Protein AF-0000000086343608 (afdb_homodimer)

Foldseek 3Di:
DPVPQDWDFWDKDKAWFDPCCCVPVQKTKIKIKTDFGDDQQKWKWKDFVRHTDDWATFGWDQDPVRGTMTMIMDMDGSVVLVVTAKMKMWIDDDPDDIDMDMDGVVVVPD/DPVPQDWDFWDKDKAWFDPCCCVPVQKTKIKIKTDFGDDQQKWKWKDFVRHTDDWATFGWDQDPVRGTMTMIMDMDGSVVLVVTAKMKMWIDDDPDDIDMDMDGVVVVPD

Sequence (220 aa):
LLLVNTITRPTLTVLPPSKDEVSSKGSATLVCLANKGAPSGWSLSWKVDGSSKSGEAGRGVLQKDGLYSWSSTLTLRATDWNTVTSVTCDATYSSQPAVTGTLRRSNCSELLLVNTITRPTLTVLPPSKDEVSSKGSATLVCLANKGAPSGWSLSWKVDGSSKSGEAGRGVLQKDGLYSWSSTLTLRATDWNTVTSVTCDATYSSQPAVTGTLRRSNCSE

Secondary structure (DSSP, 8-state):
-------BPPEEEEEPPPHHHHHHHSEEEEEEEEEEEBSTT-EEEEEETTEEE--PPPPPEE-TTS-EEEEEEEEEEHHHHTT--EEEEEEE-TTSPPEEEEEEGGGT--/-------BPPEEEEEPPPHHIIIIISEEEEEEEEEEEBSTT-EEEEEETTEEE--PPPPPEE-TTS-EEEEEEEEEEHHHHTT--EEEEEEE-TTSPPEEEEEEGGGT--

Structure (mmCIF, N/CA/C/O backbone):
data_AF-0000000086343608-model_v1
#
loop_
_entity.id
_entity.type
_entity.pdbx_description
1 polymer 'Ig-like domain-containing protein'
#
loop_
_atom_site.group_PDB
_atom_site.id
_atom_site.type_symbol
_atom_site.label_atom_id
_atom_site.label_alt_id
_atom_site.label_comp_id
_atom_site.label_asym_id
_atom_site.label_entity_id
_atom_site.label_seq_id
_atom_site.pdbx_PDB_ins_code
_atom_site.Cartn_x
_atom_site.Cartn_y
_atom_site.Cartn_z
_atom_site.occupancy
_atom_site.B_iso_or_equiv
_atom_site.auth_seq_id
_atom_site.auth_comp_id
_atom_site.auth_asym_id
_atom_site.auth_atom_id
_atom_site.pdbx_PDB_model_num
ATOM 1 N N . LEU A 1 1 ? -25.453 24.766 -9.852 1 33.91 1 LEU A N 1
ATOM 2 C CA . LEU A 1 1 ? -24.969 24.016 -8.703 1 33.91 1 LEU A CA 1
ATOM 3 C C . LEU A 1 1 ? -23.484 24.281 -8.469 1 33.91 1 LEU A C 1
ATOM 5 O O . LEU A 1 1 ? -22.656 24.016 -9.336 1 33.91 1 LEU A O 1
ATOM 9 N N . LEU A 1 2 ? -23.141 25.359 -7.941 1 38.25 2 LEU A N 1
ATOM 10 C CA . LEU A 1 2 ? -21.75 25.75 -7.676 1 38.25 2 LEU A CA 1
ATOM 11 C C . LEU A 1 2 ? -20.938 24.547 -7.191 1 38.25 2 LEU A C 1
ATOM 13 O O . LEU A 1 2 ? -21.297 23.922 -6.195 1 38.25 2 LEU A O 1
ATOM 17 N N . LEU A 1 3 ? -20.547 23.734 -7.961 1 44.78 3 LEU A N 1
ATOM 18 C CA . LEU A 1 3 ? -19.703 22.609 -7.57 1 44.78 3 LEU A CA 1
ATOM 19 C C . LEU A 1 3 ? -18.703 23.031 -6.5 1 44.78 3 LEU A C 1
ATOM 21 O O . LEU A 1 3 ? -17.766 23.781 -6.785 1 44.78 3 LEU A O 1
ATOM 25 N N . VAL A 1 4 ? -19.109 23.703 -5.445 1 52.91 4 VAL A N 1
ATOM 26 C CA . VAL A 1 4 ? -18.281 24.078 -4.297 1 52.91 4 VAL A CA 1
ATOM 27 C C . VAL A 1 4 ? -17.219 23 -4.07 1 52.91 4 VAL A C 1
ATOM 29 O O . VAL A 1 4 ? -17.531 21.844 -3.824 1 52.91 4 VAL A O 1
ATOM 32 N N . ASN A 1 5 ? -16.172 23.156 -4.77 1 63.19 5 ASN A N 1
ATOM 33 C CA . ASN A 1 5 ? -14.969 22.328 -4.625 1 63.19 5 ASN A CA 1
ATOM 34 C C . ASN A 1 5 ? -14.586 22.156 -3.16 1 63.19 5 ASN A C 1
ATOM 36 O O . ASN A 1 5 ? -13.969 23.031 -2.564 1 63.19 5 ASN A O 1
ATOM 40 N N . THR A 1 6 ? -15.367 21.562 -2.252 1 85.31 6 THR A N 1
ATOM 41 C CA . THR A 1 6 ? -15.062 21.297 -0.851 1 85.31 6 THR A CA 1
ATOM 42 C C . THR A 1 6 ? -13.734 20.547 -0.722 1 85.31 6 THR A C 1
ATOM 44 O O . THR A 1 6 ? -13.477 19.609 -1.476 1 85.31 6 THR A O 1
ATOM 47 N N . ILE A 1 7 ? -12.836 21.359 -0.086 1 91.44 7 ILE A N 1
ATOM 48 C CA . ILE A 1 7 ? -11.539 20.75 0.198 1 91.44 7 ILE A CA 1
ATOM 49 C C . ILE A 1 7 ? -11.664 19.797 1.38 1 91.44 7 ILE A C 1
ATOM 51 O O . ILE A 1 7 ? -12.164 20.172 2.441 1 91.44 7 ILE A O 1
ATOM 55 N N . THR A 1 8 ? -11.453 18.531 1.125 1 94.25 8 THR A N 1
ATOM 56 C CA . THR A 1 8 ? -11.367 17.516 2.17 1 94.25 8 THR A CA 1
ATOM 57 C C . THR A 1 8 ? -9.945 16.969 2.275 1 94.25 8 THR A C 1
ATOM 59 O O . THR A 1 8 ? -9.391 16.484 1.292 1 94.25 8 THR A O 1
ATOM 62 N N . ARG A 1 9 ? -9.367 17.156 3.48 1 95.94 9 ARG A N 1
ATOM 63 C CA . ARG A 1 9 ? -8.008 16.688 3.707 1 95.94 9 ARG A CA 1
ATOM 64 C C . ARG A 1 9 ? -7.965 15.156 3.773 1 95.94 9 ARG A C 1
ATOM 66 O O . ARG A 1 9 ? -8.734 14.539 4.516 1 95.94 9 ARG A O 1
ATOM 73 N N . PRO A 1 10 ? -7.039 14.562 3.09 1 95.06 10 PRO A N 1
ATOM 74 C CA . PRO A 1 10 ? -6.953 13.102 3.146 1 95.06 10 PRO A CA 1
ATOM 75 C C . PRO A 1 10 ? -6.352 12.594 4.453 1 95.06 10 PRO A C 1
ATOM 77 O O . PRO A 1 10 ? -5.746 13.367 5.199 1 95.06 10 PRO A O 1
ATOM 80 N N . THR A 1 11 ? -6.637 11.375 4.758 1 92.31 11 THR A N 1
ATOM 81 C CA . THR A 1 11 ? -5.969 10.672 5.844 1 92.31 11 THR A CA 1
ATOM 82 C C . THR A 1 11 ? -4.789 9.852 5.32 1 92.31 11 THR A C 1
ATOM 84 O O . THR A 1 11 ? -4.93 9.102 4.355 1 92.31 11 THR A O 1
ATOM 87 N N . LEU A 1 12 ? -3.648 10.102 6.012 1 94 12 LEU A N 1
ATOM 88 C CA . LEU A 1 12 ? -2.453 9.43 5.508 1 94 12 LEU A CA 1
ATOM 89 C C . LEU A 1 12 ? -2.104 8.227 6.371 1 94 12 LEU A C 1
ATOM 91 O O . LEU A 1 12 ? -2.236 8.273 7.598 1 94 12 LEU A O 1
ATOM 95 N N . THR A 1 13 ? -1.711 7.176 5.727 1 91 13 THR A N 1
ATOM 96 C CA . THR A 1 13 ? -1.171 5.977 6.359 1 91 13 THR A CA 1
ATOM 97 C C . THR A 1 13 ? 0.132 5.551 5.691 1 91 13 THR A C 1
ATOM 99 O O . THR A 1 13 ? 0.169 5.332 4.477 1 91 13 THR A O 1
ATOM 102 N N . VAL A 1 14 ? 1.167 5.469 6.449 1 93.75 14 VAL A N 1
ATOM 103 C CA . VAL A 1 14 ? 2.447 4.992 5.938 1 93.75 14 VAL A CA 1
ATOM 104 C C . VAL A 1 14 ? 2.691 3.559 6.406 1 93.75 14 VAL A C 1
ATOM 106 O O . VAL A 1 14 ? 2.697 3.283 7.605 1 93.75 14 VAL A O 1
ATOM 109 N N . LEU A 1 15 ? 2.842 2.721 5.48 1 92.62 15 LEU A N 1
ATOM 110 C CA . LEU A 1 15 ? 3.023 1.301 5.762 1 92.62 15 LEU A CA 1
ATOM 111 C C . LEU A 1 15 ? 4.492 0.906 5.645 1 92.62 15 LEU A C 1
ATOM 113 O O . LEU A 1 15 ? 5.188 1.354 4.73 1 92.62 15 LEU A O 1
ATOM 117 N N . PRO A 1 16 ? 4.945 0.096 6.52 1 92.75 16 PRO A N 1
ATOM 118 C CA . PRO A 1 16 ? 6.328 -0.38 6.488 1 92.75 16 PRO A CA 1
ATOM 119 C C . PRO A 1 16 ? 6.578 -1.396 5.375 1 92.75 16 PRO A C 1
ATOM 121 O O . PRO A 1 16 ? 5.629 -1.954 4.82 1 92.75 16 PRO A O 1
ATOM 124 N N . PRO A 1 17 ? 7.867 -1.552 5.012 1 91.69 17 PRO A N 1
ATOM 125 C CA . PRO A 1 17 ? 8.195 -2.574 4.016 1 91.69 17 PRO A CA 1
ATOM 126 C C . PRO A 1 17 ? 7.953 -3.992 4.523 1 91.69 17 PRO A C 1
ATOM 128 O O . PRO A 1 17 ? 7.816 -4.207 5.73 1 91.69 17 PRO A O 1
ATOM 131 N N . SER A 1 18 ? 7.844 -4.895 3.549 1 85.5 18 SER A N 1
ATOM 132 C CA . SER A 1 18 ? 7.73 -6.301 3.922 1 85.5 18 SER A CA 1
ATOM 133 C C . SER A 1 18 ? 9.062 -6.848 4.422 1 85.5 18 SER A C 1
ATOM 135 O O . SER A 1 18 ? 10.102 -6.648 3.787 1 85.5 18 SER A O 1
ATOM 137 N N . LYS A 1 19 ? 9.047 -7.527 5.492 1 84.19 19 LYS A N 1
ATOM 138 C CA . LYS A 1 19 ? 10.266 -8.109 6.039 1 84.19 19 LYS A CA 1
ATOM 139 C C . LYS A 1 19 ? 10.93 -9.039 5.031 1 84.19 19 LYS A C 1
ATOM 141 O O . LYS A 1 19 ? 12.156 -9.055 4.91 1 84.19 19 LYS A O 1
ATOM 146 N N . ASP A 1 20 ? 10.125 -9.781 4.363 1 84.19 20 ASP A N 1
ATOM 147 C CA . ASP A 1 20 ? 10.648 -10.695 3.346 1 84.19 20 ASP A CA 1
ATOM 148 C C . ASP A 1 20 ? 11.383 -9.93 2.25 1 84.19 20 ASP A C 1
ATOM 150 O O . ASP A 1 20 ? 12.453 -10.359 1.799 1 84.19 20 ASP A O 1
ATOM 154 N N . GLU A 1 21 ? 10.82 -8.891 1.807 1 86.62 21 GLU A N 1
ATOM 155 C CA . GLU A 1 21 ? 11.461 -8.078 0.779 1 86.62 21 GLU A CA 1
ATOM 156 C C . GLU A 1 21 ? 12.82 -7.562 1.249 1 86.62 21 GLU A C 1
ATOM 158 O O . GLU A 1 21 ? 13.812 -7.664 0.525 1 86.62 21 GLU A O 1
ATOM 163 N N . VAL A 1 22 ? 12.828 -7.109 2.465 1 88.88 22 VAL A N 1
ATOM 164 C CA . VAL A 1 22 ? 14.047 -6.508 3.002 1 88.88 22 VAL A CA 1
ATOM 165 C C . VAL A 1 22 ? 15.141 -7.57 3.125 1 88.88 22 VAL A C 1
ATOM 167 O O . VAL A 1 22 ? 16.297 -7.32 2.773 1 88.88 22 VAL A O 1
ATOM 170 N N . SER A 1 23 ? 14.758 -8.75 3.555 1 87.19 23 SER A N 1
ATOM 171 C CA . SER A 1 23 ? 15.727 -9.805 3.809 1 87.19 23 SER A CA 1
ATOM 172 C C . SER A 1 23 ? 16.141 -10.5 2.516 1 87.19 23 SER A C 1
ATOM 174 O O . SER A 1 23 ? 17.297 -10.891 2.354 1 87.19 23 SER A O 1
ATOM 176 N N . SER A 1 24 ? 15.203 -10.609 1.6 1 87.06 24 SER A N 1
ATOM 177 C CA . SER A 1 24 ? 15.477 -11.453 0.439 1 87.06 24 SER A CA 1
ATOM 178 C C . SER A 1 24 ? 15.914 -10.617 -0.759 1 87.06 24 SER A C 1
ATOM 180 O O . SER A 1 24 ? 16.719 -11.078 -1.58 1 87.06 24 SER A O 1
ATOM 182 N N . LYS A 1 25 ? 15.43 -9.477 -0.882 1 87.25 25 LYS A N 1
ATOM 183 C CA . LYS A 1 25 ? 15.695 -8.688 -2.082 1 87.25 25 LYS A CA 1
ATOM 184 C C . LYS A 1 25 ? 16.672 -7.551 -1.791 1 87.25 25 LYS A C 1
ATOM 186 O O . LYS A 1 25 ? 17.172 -6.902 -2.713 1 87.25 25 LYS A O 1
ATOM 191 N N . GLY A 1 26 ? 16.953 -7.25 -0.63 1 91.44 26 GLY A N 1
ATOM 192 C CA . GLY A 1 26 ? 17.875 -6.184 -0.273 1 91.44 26 GLY A CA 1
ATOM 193 C C . GLY A 1 26 ? 17.297 -4.797 -0.464 1 91.44 26 GLY A C 1
ATOM 194 O O . GLY A 1 26 ? 18.031 -3.818 -0.572 1 91.44 26 GLY A O 1
ATOM 195 N N . SER A 1 27 ? 15.984 -4.766 -0.682 1 92.88 27 SER A N 1
ATOM 196 C CA . SER A 1 27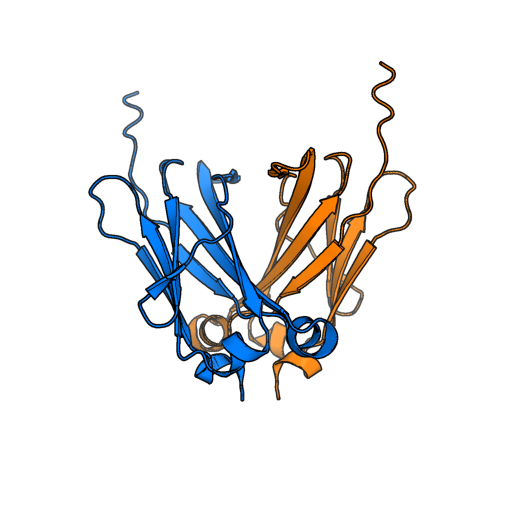 ? 15.289 -3.494 -0.832 1 92.88 27 SER A CA 1
ATOM 197 C C . SER A 1 27 ? 14.125 -3.383 0.147 1 92.88 27 SER A C 1
ATOM 199 O O . SER A 1 27 ? 13.672 -4.387 0.702 1 92.88 27 SER A O 1
ATOM 201 N N . ALA A 1 28 ? 13.805 -2.133 0.43 1 92.12 28 ALA A N 1
ATOM 202 C CA . ALA A 1 28 ? 12.688 -1.818 1.317 1 92.12 28 ALA A CA 1
ATOM 203 C C . ALA A 1 28 ? 11.703 -0.856 0.647 1 92.12 28 ALA A C 1
ATOM 205 O O . ALA A 1 28 ? 12.078 0.261 0.28 1 92.12 28 ALA A O 1
ATOM 206 N N . THR A 1 29 ? 10.492 -1.333 0.493 1 90.81 29 THR A N 1
ATOM 207 C CA . THR A 1 29 ? 9.477 -0.51 -0.154 1 90.81 29 THR A CA 1
ATOM 208 C C . THR A 1 29 ? 8.414 -0.072 0.851 1 90.81 29 THR A C 1
ATOM 210 O O . THR A 1 29 ? 7.742 -0.91 1.455 1 90.81 29 THR A O 1
ATOM 213 N N . LEU A 1 30 ? 8.32 1.209 1.029 1 93 30 LEU A N 1
ATOM 214 C CA . LEU A 1 30 ? 7.285 1.793 1.872 1 93 30 LEU A CA 1
ATOM 215 C C . LEU A 1 30 ? 6.121 2.307 1.027 1 93 30 LEU A C 1
ATOM 217 O O . LEU A 1 30 ? 6.309 2.67 -0.137 1 93 30 LEU A O 1
ATOM 221 N N . VAL A 1 31 ? 4.988 2.295 1.576 1 92 31 VAL A N 1
ATOM 222 C CA . VAL A 1 31 ? 3.811 2.77 0.854 1 92 31 VAL A CA 1
ATOM 223 C C . VAL A 1 31 ? 3.084 3.824 1.686 1 92 31 VAL A C 1
ATOM 225 O O . VAL A 1 31 ? 2.922 3.666 2.898 1 92 31 VAL A O 1
ATOM 228 N N . CYS A 1 32 ? 2.748 4.863 1.093 1 92.94 32 CYS A N 1
ATOM 229 C CA . CYS A 1 32 ? 1.888 5.887 1.676 1 92.94 32 CYS A CA 1
ATOM 230 C C . CYS A 1 32 ? 0.52 5.898 1.004 1 92.94 32 CYS A C 1
ATOM 232 O O . CYS A 1 32 ? 0.425 6.031 -0.218 1 92.94 32 CYS A O 1
ATOM 234 N N . LEU A 1 33 ? -0.469 5.672 1.797 1 90 33 LEU A N 1
ATOM 235 C CA . LEU A 1 33 ? -1.842 5.73 1.307 1 90 33 LEU A CA 1
ATOM 236 C C . LEU A 1 33 ? -2.533 7.008 1.78 1 90 33 LEU A C 1
ATOM 238 O O . LEU A 1 33 ? -2.59 7.277 2.982 1 90 33 LEU A O 1
ATOM 242 N N . ALA A 1 34 ? -2.949 7.844 0.853 1 91.88 34 ALA A N 1
ATOM 243 C CA . ALA A 1 34 ? -3.791 9 1.145 1 91.88 34 ALA A CA 1
ATOM 244 C C . ALA A 1 34 ? -5.242 8.734 0.758 1 91.88 34 ALA A C 1
ATOM 246 O O . ALA A 1 34 ? -5.551 8.523 -0.418 1 91.88 34 ALA A O 1
ATOM 247 N N . ASN A 1 35 ? -6.051 8.805 1.775 1 88.62 35 ASN A N 1
ATOM 248 C CA . ASN A 1 35 ? -7.422 8.367 1.529 1 88.62 35 ASN A CA 1
ATOM 249 C C . ASN A 1 35 ? -8.422 9.492 1.787 1 88.62 35 ASN A C 1
ATOM 251 O O . ASN A 1 35 ? -8.258 10.281 2.723 1 88.62 35 ASN A O 1
ATOM 255 N N . LYS A 1 36 ? -9.484 9.539 0.958 1 92 36 LYS A N 1
ATOM 256 C CA . LYS A 1 36 ? -10.68 10.344 1.143 1 92 36 LYS A CA 1
ATOM 257 C C . LYS A 1 36 ? -10.344 11.836 1.169 1 92 36 LYS A C 1
ATOM 259 O O . LYS A 1 36 ? -10.742 12.547 2.092 1 92 36 LYS A O 1
ATOM 264 N N . GLY A 1 37 ? -9.688 12.203 0.175 1 93.56 37 GLY A N 1
ATOM 265 C CA . GLY A 1 37 ? -9.398 13.617 -0.007 1 93.56 37 GLY A CA 1
ATOM 266 C C . GLY A 1 37 ? -10.094 14.211 -1.219 1 93.56 37 GLY A C 1
ATOM 267 O O . GLY A 1 37 ? -10.594 13.484 -2.076 1 93.56 37 GLY A O 1
ATOM 268 N N . ALA A 1 38 ? -10.18 15.523 -1.24 1 93.81 38 ALA A N 1
ATOM 269 C CA . ALA A 1 38 ? -10.711 16.281 -2.373 1 93.81 38 ALA A CA 1
ATOM 270 C C . ALA A 1 38 ? -10.141 17.688 -2.402 1 93.81 38 ALA A C 1
ATOM 272 O O . ALA A 1 38 ? -9.859 18.281 -1.353 1 93.81 38 ALA A O 1
ATOM 273 N N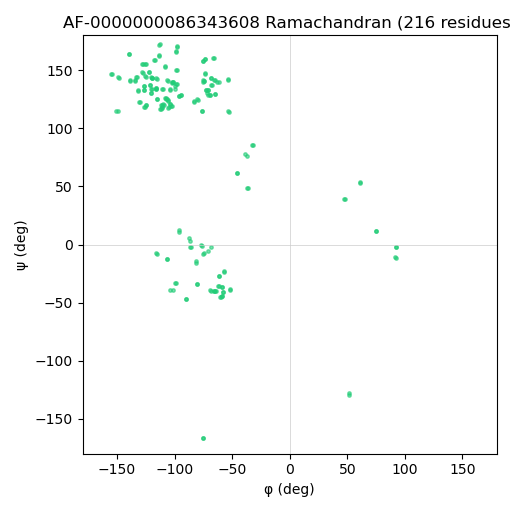 . PRO A 1 39 ? -9.938 18.266 -3.531 1 92.94 39 PRO A N 1
ATOM 274 C CA . PRO A 1 39 ? -10.117 17.656 -4.855 1 92.94 39 PRO A CA 1
ATOM 275 C C . PRO A 1 39 ? -9 16.688 -5.215 1 92.94 39 PRO A C 1
ATOM 277 O O . PRO A 1 39 ? -8.25 16.25 -4.336 1 92.94 39 PRO A O 1
ATOM 280 N N . SER A 1 40 ? -8.883 16.25 -6.523 1 91.12 40 SER A N 1
ATOM 281 C CA . SER A 1 40 ? -7.93 15.227 -6.961 1 91.12 40 SER A CA 1
ATOM 282 C C . SER A 1 40 ? -6.52 15.805 -7.055 1 91.12 40 SER A C 1
ATOM 284 O O . SER A 1 40 ? -5.555 15.062 -7.258 1 91.12 40 SER A O 1
ATOM 286 N N . GLY A 1 41 ? -6.367 17.031 -6.781 1 91.12 41 GLY A N 1
ATOM 287 C CA . GLY A 1 41 ? -5.102 17.688 -7.055 1 91.12 41 GLY A CA 1
ATOM 288 C C . GLY A 1 41 ? -4.102 17.562 -5.922 1 91.12 41 GLY A C 1
ATOM 289 O O . GLY A 1 41 ? -3.033 18.172 -5.953 1 91.12 41 GLY A O 1
ATOM 290 N N . TRP A 1 42 ? -4.414 16.797 -4.867 1 92.06 42 TRP A N 1
ATOM 291 C CA . TRP A 1 42 ? -3.447 16.562 -3.803 1 92.06 42 TRP A CA 1
ATOM 292 C C . TRP A 1 42 ? -2.229 15.812 -4.332 1 92.06 42 TRP A C 1
ATOM 294 O O . TRP A 1 42 ? -2.361 14.891 -5.141 1 92.06 42 TRP A O 1
ATOM 304 N N . SER A 1 43 ? -1.038 16.234 -3.84 1 92.19 43 SER A N 1
ATOM 305 C CA . SER A 1 43 ? 0.214 15.602 -4.238 1 92.19 43 SER A CA 1
ATOM 306 C C . SER A 1 43 ? 0.941 15.008 -3.035 1 92.19 43 SER A C 1
ATOM 308 O O . SER A 1 43 ? 0.974 15.617 -1.963 1 92.19 43 SER A O 1
ATOM 310 N N . LEU A 1 44 ? 1.564 13.875 -3.281 1 94.06 44 LEU A N 1
ATOM 311 C CA . LEU A 1 44 ? 2.293 13.211 -2.207 1 94.06 44 LEU A CA 1
ATOM 312 C C . LEU A 1 44 ? 3.799 13.367 -2.391 1 94.06 44 LEU A C 1
ATOM 314 O O . LEU A 1 44 ? 4.293 13.359 -3.52 1 94.06 44 LEU A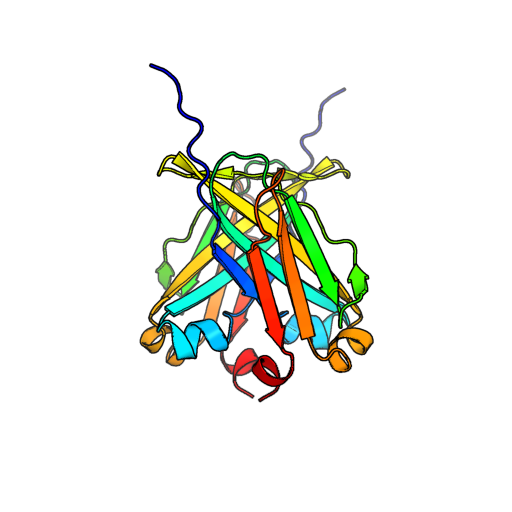 O 1
ATOM 318 N N . SER A 1 45 ? 4.461 13.57 -1.259 1 94.31 45 SER A N 1
ATOM 319 C CA . SER A 1 45 ? 5.922 13.633 -1.231 1 94.31 45 SER A CA 1
ATOM 320 C C . SER A 1 45 ? 6.48 12.914 -0.004 1 94.31 45 SER A C 1
ATOM 322 O O . SER A 1 45 ? 5.75 12.664 0.959 1 94.31 45 SER A O 1
ATOM 324 N N . TRP A 1 46 ? 7.785 12.648 -0.108 1 96.38 46 TRP A N 1
ATOM 325 C CA . TRP A 1 46 ? 8.406 11.852 0.949 1 96.38 46 TRP A CA 1
ATOM 326 C C . TRP A 1 46 ? 9.555 12.617 1.601 1 96.38 46 TRP A C 1
ATOM 328 O O . TRP A 1 46 ? 10.234 13.406 0.942 1 96.38 46 TRP A O 1
ATOM 338 N N . LYS A 1 47 ? 9.734 12.336 2.896 1 96.81 47 LYS A N 1
ATOM 339 C CA . LYS A 1 47 ? 10.922 12.758 3.639 1 96.81 47 LYS A CA 1
ATOM 340 C C . LYS A 1 47 ? 11.508 11.602 4.445 1 96.81 47 LYS A C 1
ATOM 342 O O . LYS A 1 47 ? 10.773 10.883 5.125 1 96.81 47 LYS A O 1
ATOM 347 N N . VAL A 1 48 ? 12.797 11.477 4.309 1 97.06 48 VAL A N 1
ATOM 348 C CA . VAL A 1 48 ? 13.539 10.5 5.098 1 97.06 48 VAL A CA 1
ATOM 349 C C . VAL A 1 48 ? 14.469 11.219 6.078 1 97.06 48 VAL A C 1
ATOM 351 O O . VAL A 1 48 ? 15.391 11.922 5.664 1 97.06 48 VAL A O 1
ATOM 354 N N . ASP A 1 49 ? 14.164 10.977 7.312 1 96.94 49 ASP A N 1
ATOM 355 C CA . ASP A 1 49 ? 14.898 11.695 8.352 1 96.94 49 ASP A CA 1
ATOM 356 C C . ASP A 1 49 ? 14.969 13.188 8.039 1 96.94 49 ASP A C 1
ATOM 358 O O . ASP A 1 49 ? 16.031 13.797 8.148 1 96.94 49 ASP A O 1
ATOM 362 N N . GLY A 1 50 ? 13.938 13.656 7.562 1 94.38 50 GLY A N 1
ATOM 363 C CA . GLY A 1 50 ? 13.828 15.094 7.371 1 94.38 50 GLY A CA 1
ATOM 364 C C . GLY A 1 50 ? 14.289 15.555 6 1 94.38 50 GLY A C 1
ATOM 365 O O . GLY A 1 50 ? 14.055 16.703 5.613 1 94.38 50 GLY A O 1
ATOM 366 N N . SER A 1 51 ? 14.898 14.672 5.305 1 95.81 51 SER A N 1
ATOM 367 C CA . SER A 1 51 ? 15.383 15.023 3.971 1 95.81 51 SER A CA 1
ATOM 368 C C . SER A 1 51 ? 14.414 14.539 2.893 1 95.81 51 SER A C 1
ATOM 370 O O . SER A 1 51 ? 13.961 13.398 2.924 1 95.81 51 SER A O 1
ATOM 372 N N . SER A 1 52 ? 14.234 15.398 1.954 1 95.25 52 SER A N 1
ATOM 373 C CA . SER A 1 52 ? 13.297 15.086 0.88 1 95.25 52 SER A CA 1
ATOM 374 C C . SER A 1 52 ? 13.805 13.945 0.011 1 95.25 52 SER A C 1
ATOM 376 O O . SER A 1 52 ? 15 13.883 -0.303 1 95.25 52 SER A O 1
ATOM 378 N N . LYS A 1 53 ? 12.891 13.047 -0.326 1 92.94 53 LYS A N 1
ATOM 379 C CA . LYS A 1 53 ? 13.18 11.93 -1.225 1 92.94 53 LYS A CA 1
ATOM 380 C C . LYS A 1 53 ? 12.094 11.781 -2.287 1 92.94 53 LYS A C 1
ATOM 382 O O . LYS A 1 53 ? 10.922 12.062 -2.027 1 92.94 53 LYS A O 1
ATOM 387 N N . SER A 1 54 ? 12.484 11.43 -3.414 1 85.69 54 SER A N 1
ATOM 388 C CA . SER A 1 54 ? 11.523 11.219 -4.496 1 85.69 54 SER A CA 1
ATOM 389 C C . SER A 1 54 ? 10.844 9.859 -4.375 1 85.69 54 SER A C 1
ATOM 391 O O . SER A 1 54 ? 11.508 8.836 -4.219 1 85.69 54 SER A O 1
ATOM 393 N N . GLY A 1 55 ? 9.547 9.875 -4.336 1 85.12 55 GLY A N 1
ATOM 394 C CA . GLY A 1 55 ? 8.75 8.656 -4.406 1 85.12 55 GLY A CA 1
ATOM 395 C C . GLY A 1 55 ? 7.934 8.555 -5.684 1 85.12 55 GLY A C 1
ATOM 396 O O . GLY A 1 55 ? 8.062 9.391 -6.578 1 85.12 55 GLY A O 1
ATOM 397 N N . GLU A 1 56 ? 7.344 7.395 -5.824 1 79.38 56 GLU A N 1
ATOM 398 C CA . GLU A 1 56 ? 6.43 7.262 -6.953 1 79.38 56 GLU A CA 1
ATOM 399 C C . GLU A 1 56 ? 5.148 8.062 -6.719 1 79.38 56 GLU A C 1
ATOM 401 O O . GLU A 1 56 ? 4.617 8.086 -5.605 1 79.38 56 GLU A O 1
ATOM 406 N N . ALA A 1 57 ? 4.867 8.789 -7.684 1 67.94 57 ALA A N 1
ATOM 407 C CA . ALA A 1 57 ? 3.662 9.602 -7.566 1 67.94 57 ALA A CA 1
ATOM 408 C C . ALA A 1 57 ? 2.416 8.797 -7.926 1 67.94 57 ALA A C 1
ATOM 410 O O . ALA A 1 57 ? 2.4 8.078 -8.93 1 67.94 57 ALA A O 1
ATOM 411 N N . GLY A 1 58 ? 1.535 8.797 -6.934 1 70.31 58 GLY A N 1
ATOM 412 C CA . GLY A 1 58 ? 0.289 8.156 -7.324 1 70.31 58 GLY A CA 1
ATOM 413 C C . GLY A 1 58 ? -0.793 9.148 -7.711 1 70.31 58 GLY A C 1
ATOM 414 O O . GLY A 1 58 ? -0.81 10.281 -7.223 1 70.31 58 GLY A O 1
ATOM 415 N N . ARG A 1 59 ? -1.482 8.883 -8.844 1 71.44 59 ARG A N 1
ATOM 416 C CA . ARG A 1 59 ? -2.627 9.695 -9.242 1 71.44 59 ARG A CA 1
ATOM 417 C C . ARG A 1 59 ? -3.84 9.414 -8.367 1 71.44 59 ARG A C 1
ATOM 419 O O . ARG A 1 59 ? -3.979 8.305 -7.832 1 71.44 59 ARG A O 1
ATOM 426 N N . GLY A 1 60 ? -4.621 10.43 -8.156 1 79.5 60 GLY A N 1
ATOM 427 C CA . GLY A 1 60 ? -5.855 10.25 -7.406 1 79.5 60 GLY A CA 1
ATOM 428 C C . GLY A 1 60 ? -6.859 9.359 -8.109 1 79.5 60 GLY A C 1
ATOM 429 O O . GLY A 1 60 ? -7.066 9.484 -9.32 1 79.5 60 GLY A O 1
ATOM 430 N N . VAL A 1 61 ? -7.312 8.453 -7.426 1 78.62 61 VAL A N 1
ATOM 431 C CA . VAL A 1 61 ? -8.344 7.551 -7.922 1 78.62 61 VAL A CA 1
ATOM 432 C C . VAL A 1 61 ? -9.68 7.867 -7.242 1 78.62 61 VAL A C 1
ATOM 434 O O . VAL A 1 61 ? -9.766 7.883 -6.016 1 78.62 61 VAL A O 1
ATOM 437 N N . LEU A 1 62 ? -10.648 8.109 -8.055 1 84 62 LEU A N 1
ATOM 438 C CA . LEU A 1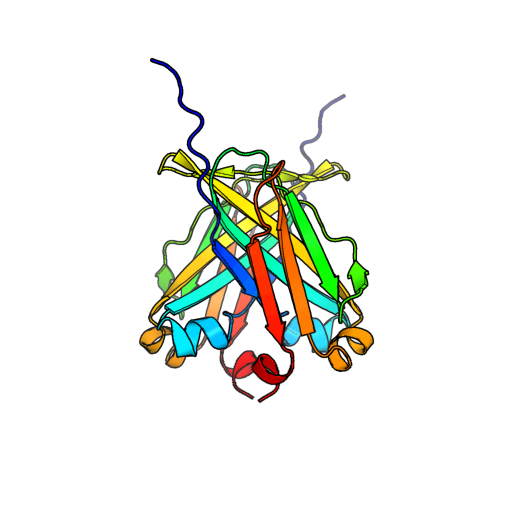 62 ? -11.977 8.422 -7.543 1 84 62 LEU A CA 1
ATOM 439 C C . LEU A 1 62 ? -12.609 7.191 -6.895 1 84 62 LEU A C 1
ATOM 441 O O . LEU A 1 62 ? -12.625 6.109 -7.488 1 84 62 LEU A O 1
ATOM 445 N N . GLN A 1 63 ? -13.062 7.418 -5.68 1 80.5 63 GLN A N 1
ATOM 446 C CA . GLN A 1 63 ? -13.703 6.328 -4.953 1 80.5 63 GLN A CA 1
ATOM 447 C C . GLN A 1 63 ? -15.227 6.422 -5.055 1 80.5 63 GLN A C 1
ATOM 449 O O . GLN A 1 63 ? -15.758 7.398 -5.582 1 80.5 63 GLN A O 1
ATOM 454 N N . LYS A 1 64 ? -15.938 5.398 -4.602 1 80.19 64 LYS A N 1
ATOM 455 C CA . LYS A 1 64 ? -17.391 5.297 -4.68 1 80.19 64 LYS A CA 1
ATOM 456 C C . LYS A 1 64 ? -18.062 6.426 -3.898 1 80.19 64 LYS A C 1
ATOM 458 O O . LYS A 1 64 ? -19.156 6.863 -4.246 1 80.19 64 LYS A O 1
ATOM 463 N N . ASP A 1 65 ? -17.406 6.934 -2.912 1 86.69 65 ASP A N 1
ATOM 464 C CA . ASP A 1 65 ? -17.984 7.973 -2.068 1 86.69 65 ASP A CA 1
ATOM 465 C C . ASP A 1 65 ? -17.75 9.359 -2.662 1 86.69 65 ASP A C 1
ATOM 467 O O . ASP A 1 65 ? -18.172 10.367 -2.084 1 86.69 65 ASP A O 1
ATOM 471 N N . GLY A 1 66 ? -17.062 9.398 -3.762 1 88.88 66 GLY A N 1
ATOM 472 C CA . GLY A 1 66 ? -16.828 10.664 -4.434 1 88.88 66 GLY A CA 1
ATOM 473 C C . GLY A 1 66 ? -15.539 11.336 -4.004 1 88.88 66 GLY A C 1
ATOM 474 O O . GLY A 1 66 ? -15.242 12.445 -4.438 1 88.88 66 GLY A O 1
ATOM 475 N N . LEU A 1 67 ? -14.867 10.758 -3.117 1 91.62 67 LEU A N 1
ATOM 476 C CA . LEU A 1 67 ? -13.578 11.273 -2.668 1 91.62 67 LEU A CA 1
ATOM 477 C C . LEU A 1 67 ? -12.43 10.539 -3.357 1 91.62 67 LEU A C 1
ATOM 479 O O . LEU A 1 67 ? -12.641 9.523 -4.02 1 91.62 67 LEU A O 1
ATOM 483 N N . TYR A 1 68 ? -11.289 11.094 -3.236 1 89.06 68 TYR A N 1
ATOM 484 C CA . TYR A 1 68 ? -10.148 10.547 -3.955 1 89.06 68 TYR A CA 1
ATOM 485 C C . TYR A 1 68 ? -9.18 9.852 -3 1 89.06 68 TYR A C 1
ATOM 487 O O . TYR A 1 68 ? -9.141 10.164 -1.809 1 89.06 68 TYR A O 1
ATOM 495 N N . SER A 1 69 ? -8.492 8.883 -3.596 1 88.38 69 SER A N 1
ATOM 496 C CA . SER A 1 69 ? -7.391 8.234 -2.891 1 88.38 69 SER A CA 1
ATOM 497 C C . SER A 1 69 ? -6.113 8.242 -3.725 1 88.38 69 SER A C 1
ATOM 499 O O . SER A 1 69 ? -6.172 8.258 -4.957 1 88.38 69 SER A O 1
ATOM 501 N N . TRP A 1 70 ? -5.027 8.32 -2.99 1 88.19 70 TRP A N 1
ATOM 502 C CA . TRP A 1 70 ? -3.703 8.281 -3.602 1 88.19 70 TRP A CA 1
ATOM 503 C C . TRP A 1 70 ? -2.83 7.219 -2.951 1 88.19 70 TRP A C 1
ATOM 505 O O . TRP A 1 70 ? -3.088 6.801 -1.82 1 88.19 70 TRP A O 1
ATOM 515 N N . SER A 1 71 ? -1.883 6.82 -3.773 1 87.44 71 SER A N 1
ATOM 516 C CA . SER A 1 71 ? -0.833 5.98 -3.205 1 87.44 71 SER A CA 1
ATOM 517 C C . SER A 1 71 ? 0.54 6.371 -3.742 1 87.44 71 SER A C 1
ATOM 519 O O . SER A 1 71 ? 0.67 6.754 -4.906 1 87.44 71 SER A O 1
ATOM 521 N N . SER A 1 72 ? 1.453 6.359 -2.984 1 89.31 72 SER A N 1
ATOM 522 C CA . SER A 1 72 ? 2.842 6.613 -3.357 1 89.31 72 SER A CA 1
ATOM 523 C C . SER A 1 72 ? 3.777 5.582 -2.736 1 89.31 72 SER A C 1
ATOM 525 O O . SER A 1 72 ? 3.568 5.148 -1.601 1 89.31 72 SER A O 1
ATOM 527 N N . THR A 1 73 ? 4.77 5.148 -3.463 1 91.75 73 THR A N 1
ATOM 528 C CA . THR A 1 73 ? 5.746 4.191 -2.959 1 91.75 73 THR A CA 1
ATOM 529 C C . THR A 1 73 ? 7.133 4.824 -2.889 1 91.75 73 THR A C 1
ATOM 531 O O . THR A 1 73 ? 7.504 5.621 -3.752 1 91.75 73 THR A O 1
ATOM 534 N N . LEU A 1 74 ? 7.848 4.473 -1.877 1 93.06 74 LEU A N 1
ATOM 535 C CA . LEU A 1 74 ? 9.25 4.832 -1.698 1 93.06 74 LEU A CA 1
ATOM 536 C C . LEU A 1 74 ? 10.109 3.588 -1.492 1 93.06 74 LEU A C 1
ATOM 538 O O . LEU A 1 74 ? 9.859 2.799 -0.579 1 93.06 74 LEU A O 1
ATOM 542 N N . THR A 1 75 ? 11.047 3.395 -2.377 1 92.25 75 THR A N 1
ATOM 543 C CA . THR A 1 75 ? 11.938 2.248 -2.264 1 92.25 75 THR A CA 1
ATOM 544 C C . THR A 1 75 ? 13.336 2.689 -1.829 1 92.25 75 THR A C 1
ATOM 546 O O . THR A 1 75 ? 13.938 3.557 -2.461 1 92.25 75 THR A O 1
ATOM 549 N N . LEU A 1 76 ? 13.766 2.035 -0.748 1 94.38 76 LEU A N 1
ATOM 550 C CA . LEU A 1 76 ? 15.109 2.256 -0.229 1 94.38 76 LEU A CA 1
ATOM 551 C C . LEU A 1 76 ? 15.93 0.976 -0.293 1 94.38 76 LEU A C 1
ATOM 553 O O . LEU A 1 76 ? 15.375 -0.122 -0.384 1 94.38 76 LEU A O 1
ATOM 557 N N . ARG A 1 77 ? 17.312 1.097 -0.277 1 95.06 77 ARG A N 1
ATOM 558 C CA . ARG A 1 77 ? 18.141 -0.077 -0.027 1 95.06 77 ARG A CA 1
ATOM 559 C C . ARG A 1 77 ? 17.938 -0.604 1.389 1 95.06 77 ARG A C 1
ATOM 561 O O . ARG A 1 77 ? 17.75 0.175 2.326 1 95.06 77 ARG A O 1
ATOM 568 N N . ALA A 1 78 ? 17.938 -1.856 1.498 1 93.88 78 ALA A N 1
ATOM 569 C CA . ALA A 1 78 ? 17.766 -2.469 2.812 1 93.88 78 ALA A CA 1
ATOM 570 C C . ALA A 1 78 ? 18.75 -1.893 3.824 1 93.88 78 ALA A C 1
ATOM 572 O O . ALA A 1 78 ? 18.391 -1.652 4.98 1 93.88 78 ALA A O 1
ATOM 573 N N . THR A 1 79 ? 19.906 -1.65 3.414 1 94.44 79 THR A N 1
ATOM 574 C CA . THR A 1 79 ? 20.938 -1.126 4.305 1 94.44 79 THR A CA 1
ATOM 575 C C . THR A 1 79 ? 20.562 0.274 4.789 1 94.44 79 THR A C 1
ATOM 577 O O . THR A 1 79 ? 20.797 0.616 5.953 1 94.44 79 THR A O 1
ATOM 580 N N . ASP A 1 80 ? 20 1.129 3.926 1 94.44 80 ASP A N 1
ATOM 581 C CA . ASP A 1 80 ? 19.562 2.469 4.297 1 94.44 80 ASP A CA 1
ATOM 582 C C . ASP A 1 80 ? 18.344 2.406 5.227 1 94.44 80 ASP A C 1
ATOM 584 O O . ASP A 1 80 ? 18.312 3.098 6.25 1 94.44 80 ASP A O 1
ATOM 588 N N . TRP A 1 81 ? 17.469 1.497 4.945 1 93.38 81 TRP A N 1
ATOM 589 C CA . TRP A 1 81 ? 16.25 1.351 5.742 1 93.38 81 TRP A CA 1
ATOM 590 C C . TRP A 1 81 ? 16.594 0.981 7.184 1 93.38 81 TRP A C 1
ATOM 592 O O . TRP A 1 81 ? 15.969 1.493 8.117 1 93.38 81 TRP A O 1
ATOM 602 N N . ASN A 1 82 ? 17.594 0.222 7.324 1 92.19 82 ASN A N 1
ATOM 603 C CA . ASN A 1 82 ? 17.953 -0.271 8.648 1 92.19 82 ASN A CA 1
ATOM 604 C C . ASN A 1 82 ? 18.609 0.822 9.492 1 92.19 82 ASN A C 1
ATOM 606 O O . ASN A 1 82 ? 18.797 0.65 10.695 1 92.19 82 ASN A O 1
ATOM 610 N N . THR A 1 83 ? 18.859 1.9 8.859 1 94.12 83 THR A N 1
ATOM 611 C CA . THR A 1 83 ? 19.516 2.979 9.594 1 94.12 83 THR A CA 1
ATOM 612 C C . THR A 1 83 ? 18.609 4.195 9.695 1 94.12 83 THR A C 1
ATOM 614 O O . THR A 1 83 ? 18.906 5.148 10.422 1 94.12 83 THR A O 1
ATOM 617 N N . VAL A 1 84 ? 17.516 4.117 9.016 1 94.56 84 VAL A N 1
ATOM 618 C CA . VAL A 1 84 ? 16.594 5.246 9 1 94.56 84 VAL A CA 1
ATOM 619 C C . VAL A 1 84 ? 15.836 5.309 10.32 1 94.56 84 VAL A C 1
ATOM 621 O O . VAL A 1 84 ? 15.469 4.273 10.883 1 94.56 84 VAL A O 1
ATOM 624 N N . THR A 1 85 ? 15.664 6.547 10.789 1 95.19 85 THR A N 1
ATOM 625 C CA . THR A 1 85 ? 14.898 6.73 12.023 1 95.19 85 THR A CA 1
ATOM 626 C C . THR A 1 85 ? 13.422 6.922 11.711 1 95.19 85 THR A C 1
ATOM 628 O O . THR A 1 85 ? 12.562 6.289 12.336 1 95.19 85 THR A O 1
ATOM 631 N N . SER A 1 86 ? 13.148 7.754 10.773 1 95.81 86 SER A N 1
ATOM 632 C CA . SER A 1 86 ? 11.75 8.016 10.477 1 95.81 86 SER A CA 1
ATOM 633 C C . SER A 1 86 ? 11.555 8.352 9 1 95.81 86 SER A C 1
ATOM 635 O O . SER A 1 86 ? 12.43 8.945 8.367 1 95.81 86 SER A O 1
ATOM 637 N N . VAL A 1 87 ? 10.484 7.918 8.477 1 95.88 87 VAL A N 1
ATOM 638 C CA . VAL A 1 87 ? 10.055 8.234 7.121 1 95.88 87 VAL A CA 1
ATOM 639 C C . VAL A 1 87 ? 8.695 8.93 7.16 1 95.88 87 VAL A C 1
ATOM 641 O O . VAL A 1 87 ? 7.77 8.461 7.832 1 95.88 87 VAL A O 1
ATOM 644 N N . THR A 1 88 ? 8.617 10.055 6.457 1 96.25 88 THR A N 1
ATOM 645 C CA . THR A 1 88 ? 7.395 10.844 6.453 1 96.25 88 THR A CA 1
ATOM 646 C C . THR A 1 88 ? 6.855 11 5.035 1 96.25 88 THR A C 1
ATOM 648 O O . THR A 1 88 ? 7.625 11.18 4.09 1 96.25 88 THR A O 1
ATOM 651 N N . CYS A 1 89 ? 5.535 10.844 4.945 1 96.06 89 CYS A N 1
ATOM 652 C CA . CYS A 1 89 ? 4.82 11.188 3.721 1 96.06 89 CYS A CA 1
ATOM 653 C C . CYS A 1 89 ? 3.949 12.422 3.922 1 96.06 89 CYS A C 1
ATOM 655 O O . CYS A 1 89 ? 3.227 12.516 4.914 1 96.06 89 CYS A O 1
ATOM 657 N N . ASP A 1 90 ? 4.02 13.391 2.939 1 95.62 90 ASP A N 1
ATOM 658 C CA . ASP A 1 90 ? 3.242 14.625 2.998 1 95.62 90 ASP A CA 1
ATOM 659 C C . ASP A 1 90 ? 2.246 14.703 1.844 1 95.62 90 ASP A C 1
ATOM 661 O O . ASP A 1 90 ? 2.59 14.398 0.699 1 95.62 90 ASP A O 1
ATOM 665 N N . ALA A 1 91 ? 1.019 15.086 2.182 1 95.25 91 ALA A N 1
ATOM 666 C CA . ALA A 1 91 ? 0.041 15.461 1.163 1 95.25 91 ALA A CA 1
ATOM 667 C C . ALA A 1 91 ? -0.161 16.969 1.131 1 95.25 91 ALA A C 1
ATOM 669 O O . ALA A 1 91 ? -0.46 17.594 2.156 1 95.25 91 ALA A O 1
ATOM 670 N N . THR A 1 92 ? 0.077 17.469 -0.083 1 94.88 92 THR A N 1
ATOM 671 C CA . THR A 1 92 ? -0.044 18.922 -0.209 1 94.88 92 THR A CA 1
ATOM 672 C C . THR A 1 92 ? -1.023 19.297 -1.319 1 94.88 92 THR A C 1
ATOM 674 O O . THR A 1 92 ? -1.165 18.547 -2.299 1 94.88 92 THR A O 1
ATOM 677 N N . TYR A 1 93 ? -1.751 20.344 -1.1 1 94.62 93 TYR A N 1
ATOM 678 C CA . TYR A 1 93 ? -2.666 20.906 -2.088 1 94.62 93 TYR A CA 1
ATOM 679 C C . TYR A 1 93 ? -2.789 22.422 -1.92 1 94.62 93 TYR A C 1
ATOM 681 O O . TYR A 1 93 ? -3.295 22.891 -0.901 1 94.62 93 TYR A O 1
ATOM 689 N N . SER A 1 94 ? -2.303 23.094 -2.994 1 91.06 94 SER A N 1
ATOM 690 C CA . SER A 1 94 ? -2.445 24.547 -3.018 1 91.06 94 SER A CA 1
ATOM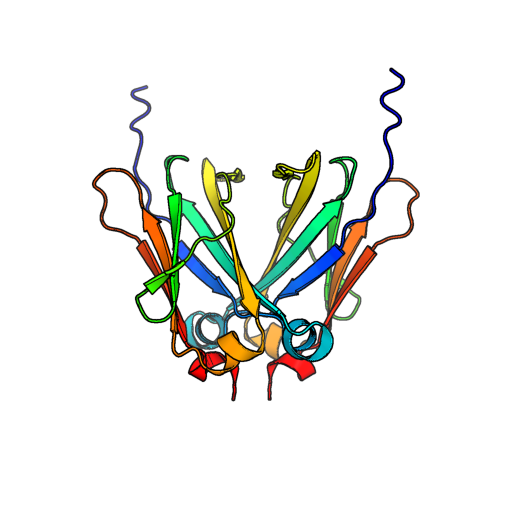 691 C C . SER A 1 94 ? -1.914 25.172 -1.732 1 91.06 94 SER A C 1
ATOM 693 O O . SER A 1 94 ? -0.77 24.938 -1.343 1 91.06 94 SER A O 1
ATOM 695 N N . SER A 1 95 ? -2.713 26.062 -1.042 1 89.56 95 SER A N 1
ATOM 696 C CA . SER A 1 95 ? -2.287 26.797 0.151 1 89.56 95 SER A CA 1
ATOM 697 C C . SER A 1 95 ? -2.75 26.078 1.421 1 89.56 95 SER A C 1
ATOM 699 O O . SER A 1 95 ? -2.629 26.625 2.52 1 89.56 95 SER A O 1
ATOM 701 N N . GLN A 1 96 ? -3.195 24.875 1.328 1 90.75 96 GLN A N 1
ATOM 702 C CA . GLN A 1 96 ? -3.639 24.125 2.502 1 90.75 96 GLN A CA 1
ATOM 703 C C . GLN A 1 96 ? -2.449 23.641 3.324 1 90.75 96 GLN A C 1
ATOM 705 O O . GLN A 1 96 ? -1.392 23.328 2.773 1 90.75 96 GLN A O 1
ATOM 710 N N . PRO A 1 97 ? -2.648 23.703 4.648 1 94.69 97 PRO A N 1
ATOM 711 C CA . PRO A 1 97 ? -1.619 23.031 5.445 1 94.69 97 PRO A CA 1
ATOM 712 C C . PRO A 1 97 ? -1.397 21.578 5.023 1 94.69 97 PRO A C 1
ATOM 714 O O . PRO A 1 97 ? -2.355 20.875 4.688 1 94.69 97 PRO A O 1
ATOM 717 N N . ALA A 1 98 ? -0.214 21.156 5.039 1 95.12 98 ALA A N 1
ATOM 718 C CA . ALA A 1 98 ? 0.126 19.797 4.629 1 95.12 98 ALA A CA 1
ATOM 719 C C . ALA A 1 98 ? -0.419 18.766 5.617 1 95.12 98 ALA A C 1
ATOM 721 O O . ALA A 1 98 ? -0.518 19.047 6.816 1 95.12 98 ALA A O 1
ATOM 722 N N . VAL A 1 99 ? -0.863 17.641 5.078 1 96.25 99 VAL A N 1
ATOM 723 C CA . VAL A 1 99 ? -1.181 16.484 5.902 1 96.25 99 VAL A CA 1
ATOM 724 C C . VAL A 1 99 ? 0.01 15.523 5.93 1 96.25 99 VAL A C 1
ATOM 726 O O . VAL A 1 99 ? 0.552 15.164 4.883 1 96.25 99 VAL A O 1
ATOM 729 N N . THR A 1 100 ? 0.421 15.156 7.164 1 96.12 100 THR A N 1
ATOM 730 C CA . THR A 1 100 ? 1.648 14.383 7.277 1 96.12 100 THR A CA 1
ATOM 731 C C . THR A 1 100 ? 1.372 13.023 7.926 1 96.12 100 THR A C 1
ATOM 733 O O . THR A 1 100 ? 0.553 12.93 8.844 1 96.12 100 THR A O 1
ATOM 736 N N . GLY A 1 101 ? 1.917 11.977 7.332 1 95 101 GLY A N 1
ATOM 737 C CA . GLY A 1 101 ? 2.025 10.656 7.934 1 95 101 GLY A CA 1
ATOM 738 C C . GLY A 1 101 ? 3.461 10.219 8.156 1 95 101 GLY A C 1
ATOM 739 O O . GLY A 1 101 ? 4.316 10.414 7.289 1 95 101 GLY A O 1
ATOM 740 N N . THR A 1 102 ? 3.699 9.672 9.406 1 94.5 102 THR A N 1
ATOM 741 C CA . THR A 1 102 ? 5.074 9.32 9.734 1 94.5 102 THR A CA 1
ATOM 742 C C . THR A 1 102 ? 5.168 7.867 10.188 1 94.5 102 THR A C 1
ATOM 744 O O . THR A 1 102 ? 4.305 7.391 10.93 1 94.5 102 THR A O 1
ATOM 747 N N . LEU A 1 103 ? 6.195 7.219 9.664 1 94.31 103 LEU A N 1
ATOM 748 C CA . LEU A 1 103 ? 6.559 5.879 10.109 1 94.31 103 LEU A CA 1
ATOM 749 C C . LEU A 1 103 ? 7.934 5.883 10.773 1 94.31 103 LEU A C 1
ATOM 751 O O . LEU A 1 103 ? 8.922 6.305 10.164 1 94.31 103 LEU A O 1
ATOM 755 N N . ARG A 1 104 ? 7.887 5.387 11.953 1 92.31 104 ARG A N 1
ATOM 756 C CA . ARG A 1 104 ? 9.148 5.25 12.664 1 92.31 104 ARG A CA 1
ATOM 757 C C . ARG A 1 104 ? 9.625 3.797 12.672 1 92.31 104 ARG A C 1
ATOM 759 O O . ARG A 1 104 ? 8.836 2.887 12.945 1 92.31 104 ARG A O 1
ATOM 766 N N . ARG A 1 105 ? 10.875 3.596 12.359 1 87.56 105 ARG A N 1
ATOM 767 C CA . ARG A 1 105 ? 11.422 2.246 12.289 1 87.56 105 ARG A CA 1
ATOM 768 C C . ARG A 1 105 ? 11.273 1.525 13.625 1 87.56 105 ARG A C 1
ATOM 770 O O . ARG A 1 105 ? 11.07 0.31 13.664 1 87.56 105 ARG A O 1
ATOM 777 N N . SER A 1 106 ? 11.422 2.268 14.695 1 81.19 106 SER A N 1
ATOM 778 C CA . SER A 1 106 ? 11.289 1.679 16.016 1 81.19 106 SER A CA 1
ATOM 779 C C . SER A 1 106 ? 9.93 1.013 16.203 1 81.19 106 SER A C 1
ATOM 781 O O . SER A 1 106 ? 9.773 0.115 17.031 1 81.19 106 SER A O 1
ATOM 783 N N . ASN A 1 107 ? 8.969 1.447 15.422 1 71.81 107 ASN A N 1
ATOM 784 C CA . ASN A 1 107 ? 7.625 0.889 15.5 1 71.81 107 ASN A CA 1
ATOM 785 C C . ASN A 1 107 ? 7.52 -0.419 14.719 1 71.81 107 ASN A C 1
ATOM 787 O O . ASN A 1 107 ? 6.531 -1.144 14.852 1 71.81 107 ASN A O 1
ATOM 791 N N . CYS A 1 108 ? 8.453 -0.765 13.867 1 72.12 108 CYS A N 1
ATOM 792 C CA . CYS A 1 108 ? 8.391 -1.951 13.016 1 72.12 108 CYS A CA 1
ATOM 793 C C . CYS A 1 108 ? 9.297 -3.051 13.555 1 72.12 108 CYS A C 1
ATOM 795 O O . CYS A 1 108 ? 9.086 -4.23 13.266 1 72.12 108 CYS A O 1
ATOM 797 N N . SER A 1 109 ? 10.586 -2.846 14.133 1 57.91 109 SER A N 1
ATOM 798 C CA . SER A 1 109 ? 11.641 -3.76 14.555 1 57.91 109 SER A CA 1
ATOM 799 C C . SER A 1 109 ? 11.211 -4.57 15.773 1 57.91 109 SER A C 1
ATOM 801 O O . SER A 1 109 ? 11.773 -5.633 16.047 1 57.91 109 SER A O 1
ATOM 803 N N . GLU A 1 110 ? 10.055 -4.5 16.469 1 41.81 110 GLU A N 1
ATOM 804 C CA . GLU A 1 110 ? 10.172 -5.363 17.641 1 41.81 110 GLU A CA 1
ATOM 805 C C . GLU A 1 110 ? 9.883 -6.82 17.281 1 41.81 110 GLU A C 1
ATOM 807 O O . GLU A 1 110 ? 9.039 -7.102 16.438 1 41.81 110 GLU A O 1
ATOM 812 N N . LEU B 1 1 ? 0.706 -2.635 -37.094 1 33.41 1 LEU B N 1
ATOM 813 C CA . LEU B 1 1 ? 1.476 -2.938 -35.906 1 33.41 1 LEU B CA 1
ATOM 814 C C . LEU B 1 1 ? 0.663 -3.795 -34.938 1 33.41 1 LEU B C 1
ATOM 816 O O . LEU B 1 1 ? -0.393 -3.371 -34.469 1 33.41 1 LEU B O 1
ATOM 820 N N . LEU B 1 2 ? 0.49 -5.02 -35.219 1 37.91 2 LEU B N 1
ATOM 821 C CA . LEU B 1 2 ? -0.267 -5.941 -34.375 1 37.91 2 LEU B CA 1
ATOM 822 C C . LEU B 1 2 ? -0.031 -5.652 -32.906 1 37.91 2 LEU B C 1
ATOM 824 O O . LEU B 1 2 ? 1.109 -5.672 -32.438 1 37.91 2 LEU B O 1
ATOM 828 N N . LEU B 1 3 ? -0.556 -4.711 -32.375 1 44.94 3 LEU B N 1
ATOM 829 C CA . LEU B 1 3 ? -0.432 -4.434 -30.938 1 44.94 3 LEU B CA 1
ATOM 830 C C . LEU B 1 3 ? -0.401 -5.73 -30.125 1 44.94 3 LEU B C 1
ATOM 832 O O . LEU B 1 3 ? -1.422 -6.41 -30 1 44.94 3 LEU B O 1
ATOM 836 N N . VAL B 1 4 ? 0.402 -6.711 -30.484 1 52.88 4 VAL B N 1
ATOM 837 C CA . VAL B 1 4 ? 0.607 -7.961 -29.766 1 52.88 4 VAL B CA 1
ATOM 838 C C . VAL B 1 4 ? 0.479 -7.711 -28.25 1 52.88 4 VAL B C 1
ATOM 840 O O . VAL B 1 4 ? 1.224 -6.906 -27.688 1 52.88 4 VAL B O 1
ATOM 843 N N . ASN B 1 5 ? -0.692 -7.758 -27.812 1 63.31 5 ASN B N 1
ATOM 844 C CA . ASN B 1 5 ? -1.037 -7.684 -26.406 1 63.31 5 ASN B CA 1
ATOM 845 C C . ASN B 1 5 ? -0.138 -8.586 -25.562 1 63.31 5 ASN B C 1
ATOM 847 O O . ASN B 1 5 ? -0.358 -9.797 -25.484 1 63.31 5 ASN B O 1
ATOM 851 N N . THR B 1 6 ? 1.196 -8.422 -25.484 1 85.56 6 THR B N 1
ATOM 852 C CA . THR B 1 6 ? 2.121 -9.195 -24.656 1 85.56 6 THR B CA 1
ATOM 853 C C . THR B 1 6 ? 1.676 -9.195 -23.203 1 85.56 6 THR B C 1
ATOM 855 O O . THR B 1 6 ? 1.287 -8.148 -22.656 1 85.56 6 THR B O 1
ATOM 858 N N . ILE B 1 7 ? 1.333 -10.477 -22.844 1 91.69 7 ILE B N 1
ATOM 859 C CA . ILE B 1 7 ? 0.972 -10.664 -21.438 1 91.69 7 ILE B CA 1
ATOM 860 C C . ILE B 1 7 ? 2.232 -10.664 -20.578 1 91.69 7 ILE B C 1
ATOM 862 O O . ILE B 1 7 ? 3.176 -11.406 -20.844 1 91.69 7 ILE B O 1
ATOM 866 N N . THR B 1 8 ? 2.35 -9.68 -19.734 1 94.44 8 THR B N 1
ATOM 867 C CA . THR B 1 8 ? 3.398 -9.633 -18.719 1 94.44 8 THR B CA 1
ATOM 868 C C . THR B 1 8 ? 2.811 -9.797 -17.328 1 94.44 8 THR B C 1
ATOM 870 O O . THR B 1 8 ? 1.927 -9.039 -16.922 1 94.44 8 THR B O 1
ATOM 873 N N . ARG B 1 9 ? 3.283 -10.867 -16.641 1 96.06 9 ARG B N 1
ATOM 874 C CA . ARG B 1 9 ? 2.797 -11.133 -15.281 1 96.06 9 ARG B CA 1
ATOM 875 C C . ARG B 1 9 ? 3.332 -10.102 -14.297 1 96.06 9 ARG B C 1
ATOM 877 O O . ARG B 1 9 ? 4.539 -9.852 -14.242 1 96.06 9 ARG B O 1
ATOM 884 N N . PRO B 1 10 ? 2.482 -9.57 -13.469 1 95.12 10 PRO B N 1
ATOM 885 C CA . PRO B 1 10 ? 2.965 -8.594 -12.484 1 95.12 10 PRO B CA 1
ATOM 886 C C . PRO B 1 10 ? 3.723 -9.25 -11.328 1 95.12 10 PRO B C 1
ATOM 888 O O . PRO B 1 10 ? 3.641 -10.461 -11.141 1 95.12 10 PRO B O 1
ATOM 891 N N . THR B 1 11 ? 4.523 -8.461 -10.695 1 92.31 11 THR B N 1
ATOM 892 C CA . THR B 1 11 ? 5.148 -8.859 -9.438 1 92.31 11 THR B CA 1
ATOM 893 C C . THR B 1 11 ? 4.336 -8.367 -8.25 1 92.31 11 THR B C 1
ATOM 895 O O . THR B 1 11 ? 3.984 -7.188 -8.18 1 92.31 11 THR B O 1
ATOM 898 N N . LEU B 1 12 ? 4.055 -9.352 -7.363 1 94 12 LEU B N 1
ATOM 899 C CA . LEU B 1 12 ? 3.201 -8.977 -6.242 1 94 12 LEU B CA 1
ATOM 900 C C . LEU B 1 12 ? 4.023 -8.773 -4.977 1 94 12 LEU B C 1
ATOM 902 O O . LEU B 1 12 ? 4.977 -9.508 -4.719 1 94 12 LEU B O 1
ATOM 906 N N . THR B 1 13 ? 3.672 -7.758 -4.246 1 90.81 13 THR B N 1
ATOM 907 C CA . THR B 1 13 ? 4.211 -7.48 -2.918 1 90.81 13 THR B CA 1
ATOM 908 C C . THR B 1 13 ? 3.082 -7.219 -1.923 1 90.81 13 THR B C 1
ATOM 910 O O . THR B 1 13 ? 2.256 -6.328 -2.133 1 90.81 13 THR B O 1
ATOM 913 N N . VAL B 1 14 ? 3.047 -7.988 -0.897 1 93.75 14 VAL B N 1
ATOM 914 C CA . VAL B 1 14 ? 2.064 -7.777 0.162 1 93.75 14 VAL B CA 1
ATOM 915 C C . VAL B 1 14 ? 2.738 -7.129 1.369 1 93.75 14 VAL B C 1
ATOM 917 O O . VAL B 1 14 ? 3.699 -7.672 1.919 1 93.75 14 VAL B O 1
ATOM 920 N N . LEU B 1 15 ? 2.258 -6.023 1.712 1 92.69 15 LEU B N 1
ATOM 921 C CA . LEU B 1 15 ? 2.83 -5.246 2.807 1 92.69 15 LEU B CA 1
ATOM 922 C C . LEU B 1 15 ? 1.997 -5.398 4.074 1 92.69 15 LEU B C 1
ATOM 924 O O . LEU B 1 15 ? 0.766 -5.395 4.016 1 92.69 15 LEU B O 1
ATOM 928 N N . PRO B 1 16 ? 2.627 -5.508 5.168 1 92.88 16 PRO B N 1
ATOM 929 C CA . PRO B 1 16 ? 1.935 -5.625 6.453 1 92.88 16 PRO B CA 1
ATOM 930 C C . PRO B 1 16 ? 1.319 -4.305 6.914 1 92.88 16 PRO B C 1
ATOM 932 O O . PRO B 1 16 ? 1.674 -3.24 6.398 1 92.88 16 PRO B O 1
ATOM 935 N N . PRO B 1 17 ? 0.338 -4.41 7.82 1 91.75 17 PRO B N 1
ATOM 936 C CA . PRO B 1 17 ? -0.239 -3.186 8.383 1 91.75 17 PRO B CA 1
ATOM 937 C C . PRO B 1 17 ? 0.753 -2.404 9.234 1 91.75 17 PRO B C 1
ATOM 939 O O . PRO B 1 17 ? 1.779 -2.949 9.656 1 91.75 17 PRO B O 1
ATOM 942 N N . SER B 1 18 ? 0.417 -1.132 9.406 1 85.75 18 SER B N 1
ATOM 943 C CA . SER B 1 18 ? 1.228 -0.318 10.305 1 85.75 18 SER B CA 1
ATOM 944 C C . SER B 1 18 ? 0.979 -0.692 11.766 1 85.75 18 SER B C 1
ATOM 946 O O . SER B 1 18 ? -0.171 -0.807 12.195 1 85.75 18 SER B O 1
ATOM 948 N N . LYS B 1 19 ? 2.01 -0.859 12.492 1 84.19 19 LYS B N 1
ATOM 949 C CA . LYS B 1 19 ? 1.869 -1.202 13.906 1 84.19 19 LYS B CA 1
ATOM 950 C C . LYS B 1 19 ? 1.05 -0.151 14.648 1 84.19 19 LYS B C 1
ATOM 952 O O . LYS B 1 19 ? 0.236 -0.487 15.516 1 84.19 19 LYS B O 1
ATOM 957 N N . ASP B 1 20 ? 1.303 1.059 14.32 1 84.25 20 ASP B N 1
ATOM 958 C CA . ASP B 1 20 ? 0.557 2.15 14.945 1 84.25 20 ASP B CA 1
ATOM 959 C C . ASP B 1 20 ? -0.939 2.02 14.664 1 84.25 20 ASP B C 1
ATOM 961 O O . ASP B 1 20 ? -1.761 2.232 15.562 1 84.25 20 ASP B O 1
ATOM 965 N N . GLU B 1 21 ? -1.276 1.746 13.469 1 87 21 GLU B N 1
ATOM 966 C CA . GLU B 1 21 ? -2.682 1.57 13.117 1 87 21 GLU B CA 1
ATOM 967 C C . GLU B 1 21 ? -3.32 0.449 13.938 1 87 21 GLU B C 1
ATOM 969 O O . GLU B 1 21 ? -4.406 0.622 14.492 1 87 21 GLU B O 1
ATOM 974 N N . VAL B 1 22 ? -2.602 -0.62 14.039 1 89.19 22 VAL B N 1
ATOM 975 C CA . VAL B 1 22 ? -3.137 -1.795 14.719 1 89.19 22 VAL B CA 1
ATOM 976 C C . VAL B 1 22 ? -3.344 -1.485 16.203 1 89.19 22 VAL B C 1
ATOM 978 O O . VAL B 1 22 ? -4.371 -1.848 16.781 1 89.19 22 VAL B O 1
ATOM 981 N N . SER B 1 23 ? -2.398 -0.764 16.766 1 87.5 23 SER B N 1
ATOM 982 C CA . SER B 1 23 ? -2.436 -0.499 18.203 1 87.5 23 SER B CA 1
ATOM 983 C C . SER B 1 23 ? -3.391 0.646 18.531 1 87.5 23 SER B C 1
ATOM 985 O O . SER B 1 23 ? -4.066 0.623 19.562 1 87.5 23 SER B O 1
ATOM 987 N N . SER B 1 24 ? -3.469 1.593 17.641 1 87.5 24 SER B N 1
ATOM 988 C CA . SER B 1 24 ? -4.188 2.811 18 1 87.5 24 SER B CA 1
ATOM 989 C C . SER B 1 24 ? -5.605 2.803 17.438 1 87.5 24 SER B C 1
ATOM 991 O O . SER B 1 24 ? -6.523 3.363 18.031 1 87.5 24 SER B O 1
ATOM 993 N N . LYS B 1 25 ? -5.793 2.232 16.344 1 87.75 25 LYS B N 1
ATOM 994 C CA . LYS B 1 25 ? -7.086 2.32 15.672 1 87.75 25 LYS B CA 1
ATOM 995 C C . LYS B 1 25 ? -7.852 1.003 15.773 1 87.75 25 LYS B C 1
ATOM 997 O O . LYS B 1 25 ? -9.039 0.939 15.438 1 87.75 25 LYS B O 1
ATOM 1002 N N . GLY B 1 26 ? -7.273 -0.019 16.156 1 91.81 26 GLY B N 1
ATOM 1003 C CA . GLY B 1 26 ? -7.934 -1.309 16.281 1 91.81 26 GLY B CA 1
ATOM 1004 C C . GLY B 1 26 ? -8.195 -1.978 14.945 1 91.81 26 GLY B C 1
ATOM 1005 O O . GLY B 1 26 ? -9.039 -2.869 14.844 1 91.81 26 GLY B O 1
ATOM 1006 N N . SER B 1 27 ? -7.582 -1.421 13.914 1 93.19 27 SER B N 1
ATOM 1007 C CA . SER B 1 27 ? -7.699 -1.996 12.578 1 93.19 27 SER B CA 1
ATOM 1008 C C . SER B 1 27 ? -6.328 -2.281 11.977 1 93.19 27 SER B C 1
ATOM 1010 O O . SER B 1 27 ? -5.316 -1.764 12.453 1 93.19 27 SER B O 1
ATOM 1012 N N . ALA B 1 28 ? -6.344 -3.227 11.055 1 92.19 28 ALA B N 1
ATOM 1013 C CA . ALA B 1 28 ? -5.137 -3.611 10.328 1 92.19 28 ALA B CA 1
ATOM 1014 C C . ALA B 1 28 ? -5.359 -3.555 8.82 1 92.19 28 ALA B C 1
ATOM 1016 O O . ALA B 1 28 ? -6.223 -4.258 8.289 1 92.19 28 ALA B O 1
ATOM 1017 N N . THR B 1 29 ? -4.594 -2.705 8.18 1 90.81 29 THR B N 1
ATOM 1018 C CA . THR B 1 29 ? -4.734 -2.547 6.738 1 90.81 29 THR B CA 1
ATOM 1019 C C . THR B 1 29 ? -3.514 -3.107 6.012 1 90.81 29 THR B C 1
ATOM 1021 O O . THR B 1 29 ? -2.391 -2.645 6.223 1 90.81 29 THR B O 1
ATOM 1024 N N . LEU B 1 30 ? -3.754 -4.102 5.227 1 93 30 LEU B N 1
ATOM 1025 C CA . LEU B 1 30 ? -2.717 -4.676 4.379 1 93 30 LEU B CA 1
ATOM 1026 C C . LEU B 1 30 ? -2.809 -4.125 2.959 1 93 30 LEU B C 1
ATOM 1028 O O . LEU B 1 30 ? -3.887 -3.732 2.508 1 93 30 LEU B O 1
ATOM 1032 N N . VAL B 1 31 ? -1.716 -4.059 2.316 1 92.12 31 VAL B N 1
ATOM 1033 C CA . VAL B 1 31 ? -1.693 -3.547 0.95 1 92.12 31 VAL B CA 1
ATOM 1034 C C . VAL B 1 31 ? -1.013 -4.559 0.03 1 92.12 31 VAL B C 1
ATOM 1036 O O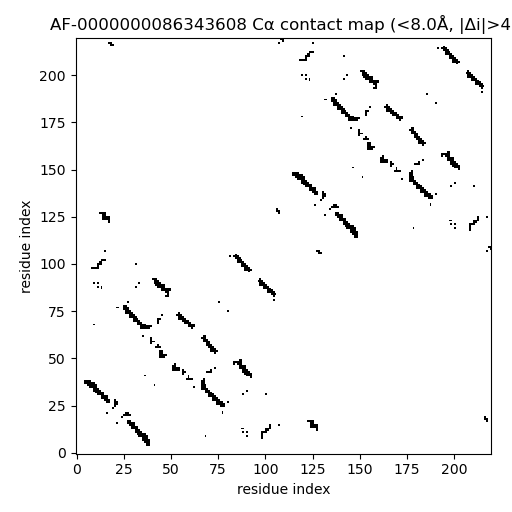 . VAL B 1 31 ? 0.018 -5.133 0.386 1 92.12 31 VAL B O 1
ATOM 1039 N N . CYS B 1 32 ? -1.598 -4.809 -1.042 1 93 32 CYS B N 1
ATOM 1040 C CA . CYS B 1 32 ? -1.005 -5.598 -2.115 1 93 32 CYS B CA 1
ATOM 1041 C C . CYS B 1 32 ? -0.672 -4.723 -3.318 1 93 32 CYS B C 1
ATOM 1043 O O . CYS B 1 32 ? -1.544 -4.031 -3.85 1 93 32 CYS B O 1
ATOM 1045 N N . LEU B 1 33 ? 0.578 -4.715 -3.654 1 90 33 LEU B N 1
ATOM 1046 C CA . LEU B 1 33 ? 1.028 -3.982 -4.832 1 90 33 LEU B CA 1
ATOM 1047 C C . LEU B 1 33 ? 1.36 -4.938 -5.973 1 90 33 LEU B C 1
ATOM 1049 O O . LEU B 1 33 ? 2.178 -5.848 -5.809 1 90 33 LEU B O 1
ATOM 1053 N N . ALA B 1 34 ? 0.653 -4.828 -7.066 1 91.88 34 ALA B N 1
ATOM 1054 C CA . ALA B 1 34 ? 0.984 -5.535 -8.305 1 91.88 34 ALA B CA 1
ATOM 1055 C C . ALA B 1 34 ? 1.665 -4.605 -9.305 1 91.88 34 ALA B C 1
ATOM 1057 O O . ALA B 1 34 ? 1.066 -3.629 -9.758 1 91.88 34 ALA B O 1
ATOM 1058 N N . ASN B 1 35 ? 2.861 -5 -9.617 1 88.62 35 ASN B N 1
ATOM 1059 C CA . ASN B 1 35 ? 3.652 -4.07 -10.414 1 88.62 35 ASN B CA 1
ATOM 1060 C C . ASN B 1 35 ? 4.07 -4.688 -11.742 1 88.62 35 ASN B C 1
ATOM 1062 O O . ASN B 1 35 ? 4.383 -5.875 -11.812 1 88.62 35 ASN B O 1
ATOM 1066 N N . LYS B 1 36 ? 4.102 -3.85 -12.789 1 92.06 36 LYS B N 1
ATOM 1067 C CA . LYS B 1 36 ? 4.691 -4.125 -14.094 1 92.06 36 LYS B CA 1
ATOM 1068 C C . LYS B 1 36 ? 4.012 -5.316 -14.766 1 92.06 36 LYS B C 1
ATOM 1070 O O . LYS B 1 36 ? 4.68 -6.254 -15.203 1 92.06 36 LYS B O 1
ATOM 1075 N N . GLY B 1 37 ? 2.758 -5.195 -14.828 1 93.62 37 GLY B N 1
ATOM 1076 C CA . GLY B 1 37 ? 1.981 -6.188 -15.555 1 93.62 37 GLY B CA 1
ATOM 1077 C C . GLY B 1 37 ? 1.315 -5.629 -16.797 1 93.62 37 GLY B C 1
ATOM 1078 O O . GLY B 1 37 ? 1.249 -4.414 -16.984 1 93.62 37 GLY B O 1
ATOM 1079 N N . ALA B 1 38 ? 0.897 -6.52 -17.656 1 94.12 38 ALA B N 1
ATOM 1080 C CA . ALA B 1 38 ? 0.135 -6.18 -18.859 1 94.12 38 ALA B CA 1
ATOM 1081 C C . ALA B 1 38 ? -0.71 -7.363 -19.328 1 94.12 38 ALA B C 1
ATOM 1083 O O . ALA B 1 38 ? -0.324 -8.516 -19.141 1 94.12 38 ALA B O 1
ATOM 1084 N N . PRO B 1 39 ? -1.854 -7.137 -19.891 1 93.12 39 PRO B N 1
ATOM 1085 C CA . PRO B 1 39 ? -2.498 -5.832 -20.062 1 93.12 39 PRO B CA 1
ATOM 1086 C C . PRO B 1 39 ? -3.107 -5.301 -18.766 1 93.12 39 PRO B C 1
ATOM 1088 O O . PRO B 1 39 ? -2.77 -5.781 -17.688 1 93.12 39 PRO B O 1
ATOM 1091 N N . SER B 1 40 ? -3.977 -4.234 -18.828 1 91.31 40 SER B N 1
ATOM 1092 C CA . SER B 1 40 ? -4.527 -3.574 -17.641 1 91.31 40 SER B CA 1
ATOM 1093 C C . SER B 1 40 ? -5.637 -4.406 -17.016 1 91.31 40 SER B C 1
ATOM 1095 O O . SER B 1 40 ? -6.129 -4.078 -15.93 1 91.31 40 SER B O 1
ATOM 1097 N N . GLY B 1 41 ? -5.941 -5.5 -17.578 1 91.19 41 GLY B N 1
ATOM 1098 C CA . GLY B 1 41 ? -7.121 -6.242 -17.172 1 91.19 41 GLY B CA 1
ATOM 1099 C C . GLY B 1 41 ? -6.852 -7.18 -16 1 91.19 41 GLY B C 1
ATOM 1100 O O . GLY B 1 41 ? -7.723 -7.969 -15.625 1 91.19 41 GLY B O 1
ATOM 1101 N N . TRP B 1 42 ? -5.648 -7.191 -15.438 1 92.19 42 TRP B N 1
ATOM 1102 C CA . TRP B 1 42 ? -5.375 -8 -14.258 1 92.19 42 TRP B CA 1
ATOM 1103 C C . TRP B 1 42 ? -6.242 -7.562 -13.086 1 92.19 42 TRP B C 1
ATOM 1105 O O . TRP B 1 42 ? -6.441 -6.367 -12.859 1 92.19 42 TRP B O 1
ATOM 1115 N N . SER B 1 43 ? -6.738 -8.57 -12.336 1 92.25 43 SER B N 1
ATOM 1116 C CA . SER B 1 43 ? -7.562 -8.312 -11.164 1 92.25 43 SER B CA 1
ATOM 1117 C C . SER B 1 43 ? -6.926 -8.875 -9.898 1 92.25 43 SER B C 1
ATOM 1119 O O . SER B 1 43 ? -6.371 -9.977 -9.914 1 92.25 43 SER B O 1
ATOM 1121 N N . LEU B 1 44 ? -7.098 -8.133 -8.82 1 94.06 44 LEU B N 1
ATOM 1122 C CA . LEU B 1 44 ? -6.527 -8.57 -7.555 1 94.06 44 LEU B CA 1
ATOM 1123 C C . LEU B 1 44 ? -7.621 -9.086 -6.621 1 94.06 44 LEU B C 1
ATOM 1125 O O . LEU B 1 44 ? -8.727 -8.555 -6.602 1 94.06 44 LEU B O 1
ATOM 1129 N N . SER B 1 45 ? -7.262 -10.156 -5.91 1 94.31 45 SER B N 1
ATOM 1130 C CA . SER B 1 45 ? -8.133 -10.719 -4.883 1 94.31 45 SER B CA 1
ATOM 1131 C C . SER B 1 45 ? -7.34 -11.156 -3.66 1 94.31 45 SER B C 1
ATOM 1133 O O . SER B 1 45 ? -6.121 -11.32 -3.732 1 94.31 45 SER B O 1
ATOM 1135 N N . TRP B 1 46 ? -8.102 -11.352 -2.58 1 96.44 46 TRP B N 1
ATOM 1136 C CA . TRP B 1 46 ? -7.438 -11.648 -1.317 1 96.44 46 TRP B CA 1
ATOM 1137 C C . TRP B 1 46 ? -7.914 -12.984 -0.754 1 96.44 46 TRP B C 1
ATOM 1139 O O . TRP B 1 46 ? -9.07 -13.375 -0.951 1 96.44 46 TRP B O 1
ATOM 1149 N N . LYS B 1 47 ? -6.992 -13.648 -0.049 1 96.81 47 LYS B N 1
ATOM 1150 C CA . LYS B 1 47 ? -7.309 -14.812 0.778 1 96.81 47 LYS B CA 1
ATOM 1151 C C . LYS B 1 47 ? -6.684 -14.688 2.164 1 96.81 47 LYS B C 1
ATOM 1153 O O . LYS B 1 47 ? -5.504 -14.344 2.291 1 96.81 47 LYS B O 1
ATOM 1158 N N . VAL B 1 48 ? -7.512 -14.945 3.127 1 97.06 48 VAL B N 1
ATOM 1159 C CA . VAL B 1 48 ? -7.059 -14.992 4.512 1 97.06 48 VAL B CA 1
ATOM 1160 C C . VAL B 1 48 ? -7.145 -16.422 5.039 1 97.06 48 VAL B C 1
ATOM 1162 O O . VAL B 1 48 ? -8.242 -16.984 5.152 1 97.06 48 VAL B O 1
ATOM 1165 N N . ASP B 1 49 ? -5.984 -16.906 5.359 1 97 49 ASP B N 1
ATOM 1166 C CA . ASP B 1 49 ? -5.914 -18.297 5.77 1 97 49 ASP B CA 1
ATOM 1167 C C . ASP B 1 49 ? -6.691 -19.203 4.809 1 97 49 ASP B C 1
ATOM 1169 O O . ASP B 1 49 ? -7.461 -20.062 5.234 1 97 49 ASP B O 1
ATOM 1173 N N . GLY B 1 50 ? -6.586 -18.891 3.637 1 94.5 50 GLY B N 1
ATOM 1174 C CA . GLY B 1 50 ? -7.145 -19.766 2.611 1 94.5 50 GLY B CA 1
ATOM 1175 C C . GLY B 1 50 ? -8.57 -19.391 2.232 1 94.5 50 GLY B C 1
ATOM 1176 O O . GLY B 1 50 ? -9.094 -19.891 1.233 1 94.5 50 GLY B O 1
ATOM 1177 N N . SER B 1 51 ? -9.141 -18.562 2.992 1 95.81 51 SER B N 1
ATOM 1178 C CA . SER B 1 51 ? -10.516 -18.141 2.707 1 95.81 51 SER B CA 1
ATOM 1179 C C . SER B 1 51 ? -10.547 -16.812 1.967 1 95.81 51 SER B C 1
ATOM 1181 O O . SER B 1 51 ? -9.867 -15.867 2.354 1 95.81 51 SER B O 1
ATOM 1183 N N . SER B 1 52 ? -11.414 -16.781 1.021 1 95.19 52 SER B N 1
ATOM 1184 C CA . SER B 1 52 ? -11.516 -15.586 0.196 1 95.19 52 SER B CA 1
ATOM 1185 C C . SER B 1 52 ? -12.07 -14.406 0.996 1 95.19 52 SER B C 1
ATOM 1187 O O . SER B 1 52 ? -12.992 -14.57 1.799 1 95.19 52 SER B O 1
ATOM 1189 N N . LYS B 1 53 ? -11.453 -13.242 0.789 1 92.94 53 LYS B N 1
ATOM 1190 C CA . LYS B 1 53 ? -11.906 -11.992 1.399 1 92.94 53 LYS B CA 1
ATOM 1191 C C . LYS B 1 53 ? -11.969 -10.867 0.37 1 92.94 53 LYS B C 1
ATOM 1193 O O . LYS B 1 53 ? -11.156 -10.828 -0.559 1 92.94 53 LYS B O 1
ATOM 1198 N N . SER B 1 54 ? -12.891 -10.055 0.518 1 85.62 54 SER B N 1
ATOM 1199 C CA . SER B 1 54 ? -13.031 -8.922 -0.387 1 85.62 54 SER B CA 1
ATOM 1200 C C . SER B 1 54 ? -12.078 -7.785 -0.001 1 85.62 54 SER B C 1
ATOM 1202 O O . SER B 1 54 ? -12.023 -7.387 1.164 1 85.62 54 SER B O 1
ATOM 1204 N N . GLY B 1 55 ? -11.281 -7.367 -0.935 1 85.25 55 GLY B N 1
ATOM 1205 C CA . GLY B 1 55 ? -10.453 -6.184 -0.778 1 85.25 55 GLY B CA 1
ATOM 1206 C C . GLY B 1 55 ? -10.852 -5.051 -1.701 1 85.25 55 GLY B C 1
ATOM 1207 O O . GLY B 1 55 ? -11.859 -5.141 -2.404 1 85.25 55 GLY B O 1
ATOM 1208 N N . GLU B 1 56 ? -10.219 -3.93 -1.451 1 79.44 56 GLU B N 1
ATOM 1209 C CA . GLU B 1 56 ? -10.445 -2.832 -2.385 1 79.44 56 GLU B CA 1
ATOM 1210 C C . GLU B 1 56 ? -9.773 -3.105 -3.73 1 79.44 56 GLU B C 1
ATOM 1212 O O . GLU B 1 56 ? -8.656 -3.621 -3.779 1 79.44 56 GLU B O 1
ATOM 1217 N N . ALA B 1 57 ? -10.547 -2.961 -4.688 1 68.44 57 ALA B N 1
ATOM 1218 C CA . ALA B 1 57 ? -10.008 -3.195 -6.027 1 68.44 57 ALA B CA 1
ATOM 1219 C C . ALA B 1 57 ? -9.289 -1.96 -6.551 1 68.44 57 ALA B C 1
ATOM 1221 O O . ALA B 1 57 ? -9.789 -0.841 -6.438 1 68.44 57 ALA B O 1
ATOM 1222 N N . GLY B 1 58 ? -8.039 -2.232 -6.871 1 70.44 58 GLY B N 1
ATOM 1223 C CA . GLY B 1 58 ? -7.402 -1.094 -7.512 1 70.44 58 GLY B CA 1
ATOM 1224 C C . GLY B 1 58 ? -7.352 -1.213 -9.023 1 70.44 58 GLY B C 1
ATOM 1225 O O . GLY B 1 58 ? -7.375 -2.32 -9.562 1 70.44 58 GLY B O 1
ATOM 1226 N N . ARG B 1 59 ? -7.668 -0.116 -9.734 1 71.69 59 ARG B N 1
ATOM 1227 C CA . ARG B 1 59 ? -7.531 -0.072 -11.188 1 71.69 59 ARG B CA 1
ATOM 1228 C C . ARG B 1 59 ? -6.062 0.015 -11.594 1 71.69 59 ARG B C 1
ATOM 1230 O O . ARG B 1 59 ? -5.234 0.531 -10.844 1 71.69 59 ARG B O 1
ATOM 1237 N N . GLY B 1 60 ? -5.758 -0.585 -12.734 1 80 60 GLY B N 1
ATOM 1238 C CA . GLY B 1 60 ? -4.406 -0.49 -13.258 1 80 60 GLY B CA 1
ATOM 1239 C C . GLY B 1 60 ? -4.012 0.925 -13.641 1 80 60 GLY B C 1
ATOM 1240 O O . GLY B 1 60 ? -4.805 1.652 -14.25 1 80 60 GLY B O 1
ATOM 1241 N N . VAL B 1 61 ? -2.951 1.303 -13.188 1 79.19 61 VAL B N 1
ATOM 1242 C CA . VAL B 1 61 ? -2.383 2.604 -13.523 1 79.19 61 VAL B CA 1
ATOM 1243 C C . VAL B 1 61 ? -1.198 2.422 -14.469 1 79.19 61 VAL B C 1
ATOM 1245 O O . VAL B 1 61 ? -0.255 1.69 -14.164 1 79.19 61 VAL B O 1
ATOM 1248 N N . LEU B 1 62 ? -1.277 3.08 -15.57 1 84.44 62 LEU B N 1
ATOM 1249 C CA . LEU B 1 62 ? -0.209 3.004 -16.562 1 84.44 62 LEU B CA 1
ATOM 1250 C C . LEU B 1 62 ? 1.051 3.699 -16.047 1 84.44 62 LEU B C 1
ATOM 1252 O O . LEU B 1 62 ? 0.99 4.836 -15.578 1 84.44 62 LEU B O 1
ATOM 1256 N N . GLN B 1 63 ? 2.135 2.951 -16.141 1 80.81 63 GLN B N 1
ATOM 1257 C CA . GLN B 1 63 ? 3.418 3.502 -15.719 1 80.81 63 GLN B CA 1
ATOM 1258 C C . GLN B 1 63 ? 4.219 4.02 -16.906 1 80.81 63 GLN B C 1
ATOM 1260 O O . GLN B 1 63 ? 3.824 3.822 -18.062 1 80.81 63 GLN B O 1
ATOM 1265 N N . LYS B 1 64 ? 5.305 4.727 -16.656 1 80.44 64 LYS B N 1
ATOM 1266 C CA . LYS B 1 64 ? 6.152 5.34 -17.672 1 80.44 64 LYS B CA 1
ATOM 1267 C C . LYS B 1 64 ? 6.746 4.285 -18.594 1 80.44 64 LYS B C 1
ATOM 1269 O O . LYS B 1 64 ? 7 4.559 -19.766 1 80.44 64 LYS B O 1
ATOM 1274 N N . ASP B 1 65 ? 6.914 3.096 -18.109 1 86.88 65 ASP B N 1
ATOM 1275 C CA . ASP B 1 65 ? 7.531 2.037 -18.906 1 86.88 65 ASP B CA 1
ATOM 1276 C C . ASP B 1 65 ? 6.496 1.327 -19.781 1 86.88 65 ASP B C 1
ATOM 1278 O O . ASP B 1 65 ? 6.828 0.399 -20.516 1 86.88 65 ASP B O 1
ATOM 1282 N N . GLY B 1 66 ? 5.27 1.733 -19.656 1 88.88 66 GLY B N 1
ATOM 1283 C CA . GLY B 1 66 ? 4.215 1.159 -20.484 1 88.88 66 GLY B CA 1
ATOM 1284 C C . GLY B 1 66 ? 3.525 -0.023 -19.828 1 88.88 66 GLY B C 1
ATOM 1285 O O . GLY B 1 66 ? 2.656 -0.655 -20.422 1 88.88 66 GLY B O 1
ATOM 1286 N N . LEU B 1 67 ? 3.961 -0.372 -18.703 1 91.75 67 LEU B N 1
ATOM 1287 C CA . LEU B 1 67 ? 3.342 -1.454 -17.938 1 91.75 67 LEU B CA 1
ATOM 1288 C C . LEU B 1 67 ? 2.396 -0.902 -16.875 1 91.75 67 LEU B C 1
ATOM 1290 O O . LEU B 1 67 ? 2.385 0.303 -16.625 1 91.75 67 LEU B O 1
ATOM 1294 N N . TYR B 1 68 ? 1.611 -1.743 -16.359 1 89 68 TYR B N 1
ATOM 1295 C CA . TYR B 1 68 ? 0.583 -1.307 -15.43 1 89 68 TYR B CA 1
ATOM 1296 C C . TYR B 1 68 ? 0.926 -1.73 -14.008 1 89 68 TYR B C 1
ATOM 1298 O O . TYR B 1 68 ? 1.664 -2.697 -13.797 1 89 68 TYR B O 1
ATOM 1306 N N . SER B 1 69 ? 0.393 -0.933 -13.094 1 88.31 69 SER B N 1
ATOM 1307 C CA . SER B 1 69 ? 0.463 -1.28 -11.68 1 88.31 69 SER B CA 1
ATOM 1308 C C . SER B 1 69 ? -0.913 -1.217 -11.023 1 88.31 69 SER B C 1
ATOM 1310 O O . SER B 1 69 ? -1.777 -0.453 -11.461 1 88.31 69 SER B O 1
ATOM 1312 N N . TRP B 1 70 ? -1.056 -2.088 -10.055 1 88.31 70 TRP B N 1
ATOM 1313 C CA . TRP B 1 70 ? -2.285 -2.146 -9.273 1 88.31 70 TRP B CA 1
ATOM 1314 C C . TRP B 1 70 ? -1.979 -2.09 -7.777 1 88.31 70 TRP B C 1
ATOM 1316 O O . TRP B 1 70 ? -0.864 -2.402 -7.352 1 88.31 70 TRP B O 1
ATOM 1326 N N . SER B 1 71 ? -3.014 -1.631 -7.105 1 87.38 71 SER B N 1
ATOM 1327 C CA . SER B 1 71 ? -2.949 -1.742 -5.652 1 87.38 71 SER B CA 1
ATOM 1328 C C . SER B 1 71 ? -4.297 -2.164 -5.07 1 87.38 71 SER B C 1
ATOM 1330 O O . SER B 1 71 ? -5.348 -1.771 -5.578 1 87.38 71 SER B O 1
ATOM 1332 N N . SER B 1 72 ? -4.277 -2.926 -4.16 1 89.19 72 SER B N 1
ATOM 1333 C CA . SER B 1 72 ? -5.465 -3.354 -3.426 1 89.19 72 SER B CA 1
ATOM 1334 C C . SER B 1 72 ? -5.227 -3.324 -1.921 1 89.19 72 SER B C 1
ATOM 1336 O O . SER B 1 72 ? -4.129 -3.639 -1.455 1 89.19 72 SER B O 1
ATOM 1338 N N . THR B 1 73 ? -6.211 -2.914 -1.162 1 91.81 73 THR B N 1
ATOM 1339 C CA . THR B 1 73 ? -6.105 -2.885 0.292 1 91.81 73 THR B CA 1
ATOM 1340 C C . THR B 1 73 ? -7.102 -3.855 0.924 1 91.81 73 THR B C 1
ATOM 1342 O O . THR B 1 73 ? -8.219 -4.02 0.429 1 91.81 73 THR B O 1
ATOM 1345 N N . LEU B 1 74 ? -6.676 -4.465 1.965 1 93.06 74 LEU B N 1
ATOM 1346 C CA . LEU B 1 74 ? -7.508 -5.312 2.812 1 93.06 74 LEU B CA 1
ATOM 1347 C C . LEU B 1 74 ? -7.453 -4.848 4.266 1 93.06 74 LEU B C 1
ATOM 1349 O O . LEU B 1 74 ? -6.375 -4.766 4.855 1 93.06 74 LEU B O 1
ATOM 1353 N N . THR B 1 75 ? -8.594 -4.5 4.781 1 92.31 75 THR B N 1
ATOM 1354 C CA . THR B 1 75 ? -8.664 -4.059 6.168 1 92.31 75 THR B CA 1
ATOM 1355 C C . THR B 1 75 ? -9.336 -5.117 7.039 1 92.31 75 THR B C 1
ATOM 1357 O O . THR B 1 75 ? -10.453 -5.551 6.746 1 92.31 75 THR B O 1
ATOM 1360 N N . LEU B 1 76 ? -8.586 -5.457 8.094 1 94.38 76 LEU B N 1
ATOM 1361 C CA . LEU B 1 76 ? -9.094 -6.395 9.086 1 94.38 76 LEU B CA 1
ATOM 1362 C C . LEU B 1 76 ? -9.211 -5.727 10.453 1 94.38 76 LEU B C 1
ATOM 1364 O O . LEU B 1 76 ? -8.57 -4.699 10.703 1 94.38 76 LEU B O 1
ATOM 1368 N N . ARG B 1 77 ? -10.07 -6.289 11.383 1 95.25 77 ARG B N 1
ATOM 1369 C CA . ARG B 1 77 ? -9.984 -5.895 12.781 1 95.25 77 ARG B CA 1
ATOM 1370 C C . ARG B 1 77 ? -8.656 -6.316 13.391 1 95.25 77 ARG B C 1
ATOM 1372 O O . ARG B 1 77 ? -8.125 -7.383 13.07 1 95.25 77 ARG B O 1
ATOM 1379 N N . ALA B 1 78 ? -8.141 -5.5 14.195 1 94.12 78 ALA B N 1
ATOM 1380 C CA . ALA B 1 78 ? -6.875 -5.809 14.852 1 94.12 78 ALA B CA 1
ATOM 1381 C C . ALA B 1 78 ? -6.926 -7.18 15.523 1 94.12 78 ALA B C 1
ATOM 1383 O O . ALA B 1 78 ? -5.953 -7.938 15.477 1 94.12 78 ALA B O 1
ATOM 1384 N N . THR B 1 79 ? -7.992 -7.496 16.094 1 94.56 79 THR B N 1
ATOM 1385 C CA . THR B 1 79 ? -8.141 -8.773 16.781 1 94.56 79 THR B CA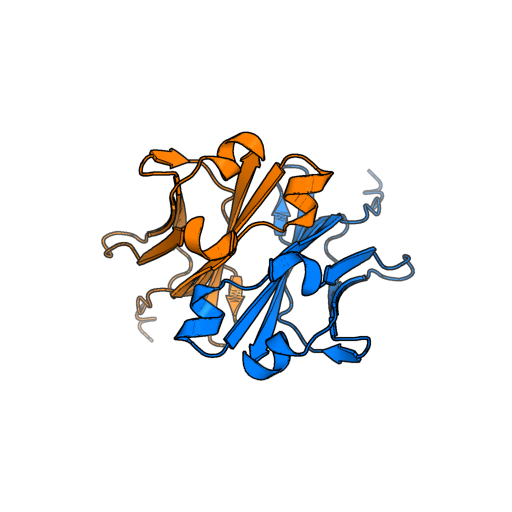 1
ATOM 1386 C C . THR B 1 79 ? -8.039 -9.938 15.812 1 94.56 79 THR B C 1
ATOM 1388 O O . THR B 1 79 ? -7.449 -10.977 16.125 1 94.56 79 THR B O 1
ATOM 1391 N N . ASP B 1 80 ? -8.617 -9.836 14.609 1 94.5 80 ASP B N 1
ATOM 1392 C CA . ASP B 1 80 ? -8.531 -10.859 13.578 1 94.5 80 ASP B CA 1
ATOM 1393 C C . ASP B 1 80 ? -7.109 -10.969 13.031 1 94.5 80 ASP B C 1
ATOM 1395 O O . ASP B 1 80 ? -6.57 -12.07 12.898 1 94.5 80 ASP B O 1
ATOM 1399 N N . TRP B 1 81 ? -6.477 -9.844 12.859 1 93.38 81 TRP B N 1
ATOM 1400 C CA . TRP B 1 81 ? -5.121 -9.805 12.32 1 93.38 81 TRP B CA 1
ATOM 1401 C C . TRP B 1 81 ? -4.152 -10.547 13.242 1 93.38 81 TRP B C 1
ATOM 1403 O O . TRP B 1 81 ? -3.273 -11.273 12.766 1 93.38 81 TRP B O 1
ATOM 1413 N N . ASN B 1 82 ? -4.398 -10.445 14.477 1 92.19 82 ASN B N 1
ATOM 1414 C CA . ASN B 1 82 ? -3.492 -11.031 15.453 1 92.19 82 ASN B CA 1
ATOM 1415 C C . ASN B 1 82 ? -3.635 -12.547 15.516 1 92.19 82 ASN B C 1
ATOM 1417 O O . ASN B 1 82 ? -2.818 -13.234 16.125 1 92.19 82 ASN B O 1
ATOM 1421 N N . THR B 1 83 ? -4.613 -13.016 14.836 1 94.12 83 THR B N 1
ATOM 1422 C CA . THR B 1 83 ? -4.836 -14.453 14.875 1 94.12 83 THR B CA 1
ATOM 1423 C C . THR B 1 83 ? -4.625 -15.078 13.5 1 94.12 83 THR B C 1
ATOM 1425 O O . THR B 1 83 ? -4.59 -16.297 13.359 1 94.12 83 THR B O 1
ATOM 1428 N N . VAL B 1 84 ? -4.453 -14.227 12.555 1 94.62 84 VAL B N 1
ATOM 1429 C CA . VAL B 1 84 ? -4.289 -14.711 11.188 1 94.62 84 VAL B CA 1
ATOM 1430 C C . VAL B 1 84 ? -2.893 -15.305 11.008 1 94.62 84 VAL B C 1
ATOM 1432 O O . VAL B 1 84 ? -1.917 -14.781 11.555 1 94.62 84 VAL B O 1
ATOM 1435 N N . THR B 1 85 ? -2.867 -16.422 10.258 1 95.25 85 THR B N 1
ATOM 1436 C CA . THR B 1 85 ? -1.577 -17.031 9.977 1 95.25 85 THR 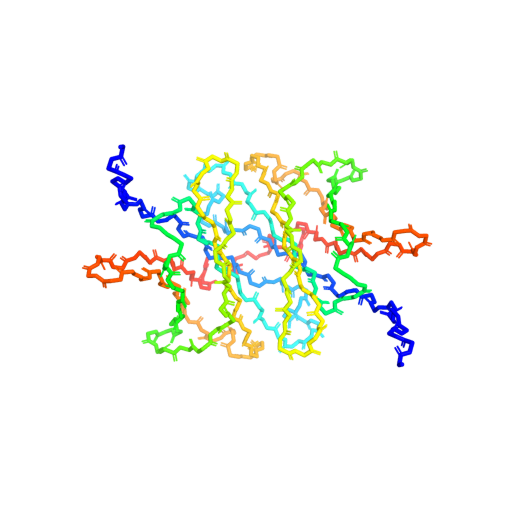B CA 1
ATOM 1437 C C . THR B 1 85 ? -0.975 -16.469 8.695 1 95.25 85 THR B C 1
ATOM 1439 O O . THR B 1 85 ? 0.2 -16.109 8.656 1 95.25 85 THR B O 1
ATOM 1442 N N . SER B 1 86 ? -1.772 -16.406 7.691 1 95.81 86 SER B N 1
ATOM 1443 C CA . SER B 1 86 ? -1.239 -15.93 6.422 1 95.81 86 SER B CA 1
ATOM 1444 C C . SER B 1 86 ? -2.307 -15.195 5.617 1 95.81 86 SER B C 1
ATOM 1446 O O . SER B 1 86 ? -3.49 -15.531 5.695 1 95.81 86 SER B O 1
ATOM 1448 N N . VAL B 1 87 ? -1.896 -14.195 4.953 1 95.81 87 VAL B N 1
ATOM 1449 C CA . VAL B 1 87 ? -2.73 -13.445 4.023 1 95.81 87 VAL B CA 1
ATOM 1450 C C . VAL B 1 87 ? -2.121 -13.484 2.625 1 95.81 87 VAL B C 1
ATOM 1452 O O . VAL B 1 87 ? -0.921 -13.25 2.455 1 95.81 87 VAL B O 1
ATOM 1455 N N . THR B 1 88 ? -2.963 -13.828 1.665 1 96.25 88 THR B N 1
ATOM 1456 C CA . THR B 1 88 ? -2.494 -13.961 0.29 1 96.25 88 THR B CA 1
ATOM 1457 C C . THR B 1 88 ? -3.258 -13.016 -0.635 1 96.25 88 THR B C 1
ATOM 1459 O O . THR B 1 88 ? -4.465 -12.836 -0.483 1 96.25 88 THR B O 1
ATOM 1462 N N . CYS B 1 89 ? -2.48 -12.398 -1.522 1 96.06 89 CYS B N 1
ATOM 1463 C CA . CYS B 1 89 ? -3.057 -11.641 -2.629 1 96.06 89 CYS B CA 1
ATOM 1464 C C . CYS B 1 89 ? -2.801 -12.344 -3.959 1 96.06 89 CYS B C 1
ATOM 1466 O O . CYS B 1 89 ? -1.681 -12.781 -4.23 1 96.06 89 CYS B O 1
ATOM 1468 N N . ASP B 1 90 ? -3.881 -12.453 -4.812 1 95.69 90 ASP B N 1
ATOM 1469 C CA . ASP B 1 90 ? -3.787 -13.094 -6.121 1 95.69 90 ASP B CA 1
ATOM 1470 C C . ASP B 1 90 ? -4.055 -12.102 -7.246 1 95.69 90 ASP B C 1
ATOM 1472 O O . ASP B 1 90 ? -4.996 -11.305 -7.168 1 95.69 90 ASP B O 1
ATOM 1476 N N . ALA B 1 91 ? -3.201 -12.156 -8.258 1 95.25 91 ALA B N 1
ATOM 1477 C CA . ALA B 1 91 ? -3.48 -11.461 -9.516 1 95.25 91 ALA B CA 1
ATOM 1478 C C . ALA B 1 91 ? -3.893 -12.453 -10.602 1 95.25 91 ALA B C 1
ATOM 1480 O O . ALA B 1 91 ? -3.172 -13.414 -10.883 1 95.25 91 ALA B O 1
ATOM 1481 N N . THR B 1 92 ? -5.082 -12.141 -11.125 1 94.88 92 THR B N 1
ATOM 1482 C CA . THR B 1 92 ? -5.59 -13.047 -12.148 1 94.88 92 THR B CA 1
ATOM 1483 C C . THR B 1 92 ? -5.93 -12.289 -13.43 1 94.88 92 THR B C 1
ATOM 1485 O O . THR B 1 92 ? -6.312 -11.117 -13.375 1 94.88 92 THR B O 1
ATOM 1488 N N . TYR B 1 93 ? -5.703 -12.938 -14.539 1 94.62 93 TYR B N 1
ATOM 1489 C CA . TYR B 1 93 ? -6.059 -12.414 -15.852 1 94.62 93 TYR B CA 1
ATOM 1490 C C . TYR B 1 93 ? -6.367 -13.547 -16.828 1 94.62 93 TYR B C 1
ATOM 1492 O O . TYR B 1 93 ? -5.484 -14.336 -17.172 1 94.62 93 TYR B O 1
ATOM 1500 N N . SER B 1 94 ? -7.664 -13.539 -17.234 1 91.12 94 SER B N 1
ATOM 1501 C CA . SER B 1 94 ? -8.086 -14.508 -18.234 1 91.12 94 SER B CA 1
ATOM 1502 C C . SER B 1 94 ? -7.684 -15.93 -17.844 1 91.12 94 SER B C 1
ATOM 1504 O O . SER B 1 94 ? -8.023 -16.391 -16.75 1 91.12 94 SER B O 1
ATOM 1506 N N . SER B 1 95 ? -6.992 -16.703 -18.75 1 89.94 95 SER B N 1
ATOM 1507 C CA . SER B 1 95 ? -6.621 -18.094 -18.531 1 89.94 95 SER B CA 1
ATOM 1508 C C . SER B 1 95 ? -5.188 -18.219 -18.016 1 89.94 95 SER B C 1
ATOM 1510 O O . SER B 1 95 ? -4.652 -19.312 -17.906 1 89.94 95 SER B O 1
ATOM 1512 N N . GLN B 1 96 ? -4.582 -17.141 -17.641 1 90.88 96 GLN B N 1
ATOM 1513 C CA . GLN B 1 96 ? -3.217 -17.172 -17.125 1 90.88 96 GLN B CA 1
ATOM 1514 C C . GLN B 1 96 ? -3.174 -17.734 -15.711 1 90.88 96 GLN B C 1
ATOM 1516 O O . GLN B 1 96 ? -4.105 -17.547 -14.93 1 90.88 96 GLN B O 1
ATOM 1521 N N . PRO B 1 97 ? -2.121 -18.531 -15.484 1 94.88 97 PRO B N 1
ATOM 1522 C CA . PRO B 1 97 ? -1.938 -18.906 -14.078 1 94.88 97 PRO B CA 1
ATOM 1523 C C . PRO B 1 97 ? -1.888 -17.688 -13.148 1 94.88 97 PRO B C 1
ATOM 1525 O O . PRO B 1 97 ? -1.317 -16.656 -13.516 1 94.88 97 PRO B O 1
ATOM 1528 N N . ALA B 1 98 ? -2.438 -17.797 -12.023 1 95.25 98 ALA B N 1
ATOM 1529 C CA . ALA B 1 98 ? -2.48 -16.703 -11.062 1 95.25 98 ALA B CA 1
ATOM 1530 C C . ALA B 1 98 ? -1.088 -16.391 -10.516 1 95.25 98 ALA B C 1
ATOM 1532 O O . ALA B 1 98 ? -0.252 -17.297 -10.391 1 95.25 98 ALA B O 1
ATOM 1533 N N . VAL B 1 99 ? -0.825 -15.109 -10.297 1 96.38 99 VAL B N 1
ATOM 1534 C CA . VAL B 1 99 ? 0.356 -14.68 -9.555 1 96.38 99 VAL B CA 1
ATOM 1535 C C . VAL B 1 99 ? -0.016 -14.43 -8.094 1 96.38 99 VAL B C 1
ATOM 1537 O O . VAL B 1 99 ? -0.977 -13.711 -7.809 1 96.38 99 VAL B O 1
ATOM 1540 N N . THR B 1 100 ? 0.754 -15.055 -7.191 1 96.19 100 THR B N 1
ATOM 1541 C CA . THR B 1 100 ? 0.36 -14.992 -5.789 1 96.19 100 THR B CA 1
ATOM 1542 C C . THR B 1 100 ? 1.453 -14.336 -4.949 1 96.19 100 THR B C 1
ATOM 1544 O O . THR B 1 100 ? 2.643 -14.547 -5.195 1 96.19 100 THR B O 1
ATOM 1547 N N . GLY B 1 101 ? 1.049 -13.422 -4.098 1 95 101 GLY B N 1
ATOM 1548 C CA . GLY B 1 101 ? 1.866 -12.891 -3.018 1 95 101 GLY B CA 1
ATOM 1549 C C . GLY B 1 101 ? 1.315 -13.211 -1.642 1 95 101 GLY B C 1
ATOM 1550 O O . GLY B 1 101 ? 0.11 -13.109 -1.409 1 95 101 GLY B O 1
ATOM 1551 N N . THR B 1 102 ? 2.248 -13.672 -0.744 1 94.5 102 THR B N 1
ATOM 1552 C CA . THR B 1 102 ? 1.781 -14.102 0.57 1 94.5 102 THR B CA 1
ATOM 1553 C C . THR B 1 102 ? 2.547 -13.383 1.677 1 94.5 102 THR B C 1
ATOM 1555 O O . THR B 1 102 ? 3.764 -13.203 1.58 1 94.5 102 THR B O 1
ATOM 1558 N N . LEU B 1 103 ? 1.773 -12.953 2.654 1 94.19 103 LEU B N 1
ATOM 1559 C CA . LEU B 1 103 ? 2.326 -12.398 3.885 1 94.19 103 LEU B CA 1
ATOM 1560 C C . LEU B 1 103 ? 1.981 -13.273 5.082 1 94.19 103 LEU B C 1
ATOM 1562 O O . LEU B 1 103 ? 0.806 -13.539 5.344 1 94.19 103 LEU B O 1
ATOM 1566 N N . ARG B 1 104 ? 3.031 -13.617 5.719 1 92.25 104 ARG B N 1
ATOM 1567 C CA . ARG B 1 104 ? 2.836 -14.398 6.938 1 92.25 104 ARG B CA 1
ATOM 1568 C C . ARG B 1 104 ? 3.051 -13.531 8.18 1 92.25 104 ARG B C 1
ATOM 1570 O O . ARG B 1 104 ? 4.023 -12.781 8.258 1 92.25 104 ARG B O 1
ATOM 1577 N N . ARG B 1 105 ? 2.152 -13.633 9.117 1 87.38 105 ARG B N 1
ATOM 1578 C CA . ARG B 1 105 ? 2.232 -12.828 10.328 1 87.38 105 ARG B CA 1
ATOM 1579 C C . ARG B 1 105 ? 3.537 -13.086 11.078 1 87.38 105 ARG B C 1
ATOM 1581 O O . ARG B 1 105 ? 4.098 -12.18 11.695 1 87.38 105 ARG B O 1
ATOM 1588 N N . SER B 1 106 ? 3.967 -14.312 11.055 1 81.06 106 SER B N 1
ATOM 1589 C CA . SER B 1 106 ? 5.207 -14.672 11.727 1 81.06 106 SER B CA 1
ATOM 1590 C C . SER B 1 106 ? 6.379 -13.852 11.211 1 81.06 106 SER B C 1
ATOM 1592 O O . SER B 1 106 ? 7.383 -13.68 11.906 1 81.06 106 SER B O 1
ATOM 1594 N N . ASN B 1 107 ? 6.238 -13.359 10.008 1 72.12 107 ASN B N 1
ATOM 1595 C CA . ASN B 1 107 ? 7.289 -12.555 9.398 1 72.12 107 ASN B CA 1
ATOM 1596 C C . ASN B 1 107 ? 7.234 -11.109 9.883 1 72.12 107 ASN B C 1
ATOM 1598 O O . ASN B 1 107 ? 8.164 -10.336 9.641 1 72.12 107 ASN B O 1
ATOM 1602 N N . CYS B 1 108 ? 6.164 -10.648 10.484 1 72.44 108 CYS B N 1
ATOM 1603 C CA . CYS B 1 108 ? 5.996 -9.258 10.914 1 72.44 108 CYS B CA 1
ATOM 1604 C C . CYS B 1 108 ? 6.238 -9.117 12.414 1 72.44 108 CYS B C 1
ATOM 1606 O O . CYS B 1 108 ? 6.582 -8.039 12.891 1 72.44 108 CYS B O 1
ATOM 1608 N N . SER B 1 109 ? 5.82 -10.055 13.422 1 58.03 109 SER B N 1
ATOM 1609 C CA . SER B 1 109 ? 5.828 -10.016 14.883 1 58.03 109 SER B CA 1
ATOM 1610 C C . SER B 1 109 ? 7.246 -10.109 15.43 1 58.03 109 SER B C 1
ATOM 1612 O O . SER B 1 109 ? 7.508 -9.68 16.562 1 58.03 109 SER B O 1
ATOM 1614 N N . GLU B 1 110 ? 8.398 -10.312 14.742 1 41.66 110 GLU B N 1
ATOM 1615 C CA . GLU B 1 110 ? 9.469 -10.516 15.719 1 41.66 110 GLU B CA 1
ATOM 1616 C C . GLU B 1 110 ? 9.977 -9.188 16.266 1 41.66 110 GLU B C 1
ATOM 1618 O O . GLU B 1 110 ? 10.039 -8.188 15.547 1 41.66 110 GLU B O 1
#

InterPro domains:
  IPR003597 Immunoglobulin C1-set [PF07654] (13-93)
  IPR003597 Immunoglobulin C1-set [SM00407] (27-99)
  IPR007110 Immunoglobulin-like domain [PS50835] (10-100)
  IPR013783 Immunoglobulin-like fold [G3DSA:2.60.40.10] (6-109)
  IPR036179 Immunoglobulin-like domain superfamily [SSF48726] (9-97)
  IPR050380 Immune Recognition and Response Modulators [PTHR23411] (5-98)

Radius of gyration: 17.44 Å; Cα contacts (8 Å, |Δi|>4): 530; chains: 2; bounding box: 46×47×54 Å

pLDDT: mean 87.68, std 12.3, range [33.41, 97.06]

Solvent-accessible surface area (backbone atoms only — not comparable to full-atom values): 11749 Å² total; per-residue (Å²): 126,80,76,70,80,61,76,36,77,45,48,58,45,43,28,53,43,33,54,63,42,31,73,72,67,46,31,29,48,30,39,36,39,35,37,56,17,28,62,64,72,54,42,73,45,34,26,50,70,82,38,79,44,87,50,47,77,41,69,53,40,80,43,96,87,73,28,19,29,31,43,32,41,37,77,39,46,28,75,55,56,75,67,47,60,36,40,34,38,37,39,38,44,92,92,49,81,67,42,76,18,73,35,47,44,81,63,58,66,72,126,78,76,70,80,62,75,36,77,46,50,60,45,45,28,51,43,32,53,62,43,30,74,72,66,47,31,30,49,30,40,35,39,33,38,58,16,28,60,64,72,54,41,73,46,35,26,50,69,82,38,79,43,86,51,47,76,42,69,54,40,82,42,96,87,73,26,18,30,32,43,32,40,38,76,41,48,26,74,56,56,74,67,46,60,35,38,34,39,36,39,39,44,91,90,49,80,67,42,75,20,73,36,45,45,79,64,58,65,75

Organism: NCBI:txid299321

Nearest PDB structures (foldseek):
  6vy5-assembly1_L  TM=9.216E-01  e=1.776E-08  Homo sapiens
  9fkd-assembly1_K  TM=8.398E-01  e=1.330E-08  synthetic construct
  4hha-assembly1_A  TM=8.260E-01  e=1.582E-08  Homo sapiens
  6lxj-assembly1_K  TM=9.126E-01  e=9.475E-08  Homo sapiens
  5f6i-assembly1_C  TM=9.166E-01  e=1.071E-06  Macaca mulatta